Protein 3GPI (pdb70)

Foldseek 3Di:
DQFAEEEEEDDPLSVLLQVVCVVVPHNYEYEYDPVDDDDPPHHYDYADLLDLVRLLCVLVSLTQEYEYCVLVVVLCVADLNSVVSNVVSNVVRNHQEYEYEAAPLQQVDWDAAADWPVDDRNHDDPSSVSRVVNLVVCPPPRYAYEHEFAEDAVVRCVLLVVLQPVVPDDLAFEKGWYAYSNQSSVLVVVQSVCCVPPNDDRYFYHTADDIGTSVVSSPVSNVVVVHDDDDDDDPDYTTDYHYDRPVSVVVVDDGPQRDCCRRVVVRVVVVVD

Sequence (273 aa):
SLSKILIAGCGDLGLELARRLTAQGHEVTGLRRSAQPMPAGVQTLIADVTRPDTLASIVHLRPEILVYCVAASEYSLSYVEGLRRNTLSALEGAPLQHVFFVSSTGVYGQEVEEWLDEDTPPIAKDFSGKRMLEEAEALLAAYSSTILRFSGIYGPGRLRMMIRQAQTPEQWPARNAWTNRIHRDDGAAFIAYLIQQRSHAVPERLYIVTDNQPLPVHDLLRWLADRQGIAYPAGATPPVQGNKKLSNARLLASGYQLIYPDYVSSGYGALLAAMRE

B-factor: mean 21.21, std 7.39, range [10.63, 51.13]

Secondary structure (DSSP, 8-state):
-PPPEEEE--SHHHHHHHHHHHHTT--EEEEE-TTS---TT--EEE--TT-GGG-TTGGGG--SEEEE-HHHHHH---SHHHHHHHHHHTBTB---EEEEEEEGGG-----SSEE-TTSPP---SHHHHHHHHHHHHGGGSSEEEEEE-EEEBTTB-HHHHHTT-GGGS-SSB-EE-EEEHHHHHHHHHHHHHHHTTSPPPSEEEE--S--EEHHHHHHHHHHHTT-----SPPPPB-SS-EE--HHHHHTT---SS-SHHHHHHHHHHHHT-

CATH classification: 3.40.50.720

Organism: Methylobacillus flagellatus (strain ATCC 51484 / DSM 6875 / VKM B-1610 / KT) (NCBI:txid265072)

Solvent-accessible surface area: 12690 Å² total; per-residue (Å²): 168,100,22,79,5,0,2,0,9,6,26,40,10,3,41,14,0,9,138,55,0,82,87,78,52,16,98,16,12,4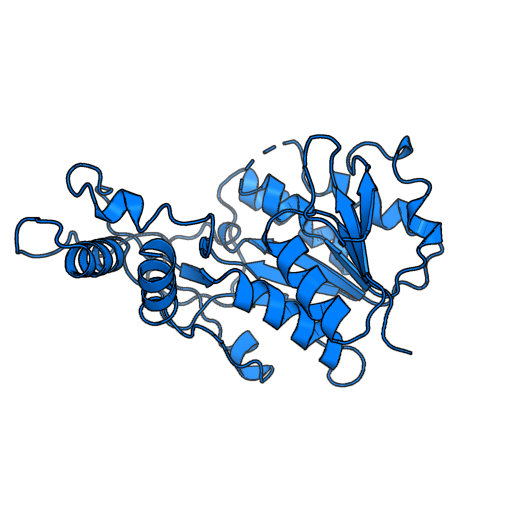,5,48,141,84,92,31,117,45,78,115,85,45,120,34,40,96,7,47,10,69,135,81,137,36,1,82,59,0,34,154,47,116,1,35,4,0,0,0,7,19,0,22,59,68,48,114,110,41,3,11,91,0,0,127,23,0,11,73,25,5,150,53,17,43,48,96,9,1,0,0,0,1,18,9,26,0,2,19,29,92,43,92,101,137,8,46,20,103,32,103,36,96,17,125,72,130,22,0,126,37,0,47,91,0,11,68,42,1,83,96,76,60,2,0,24,0,13,7,8,43,36,7,0,59,79,89,36,155,42,2,138,28,0,75,54,36,110,126,33,50,99,109,1,15,41,31,16,11,0,4,42,18,0,0,0,14,0,0,6,48,4,8,112,50,58,83,162,49,125,18,84,115,36,8,0,0,2,4,61,80,17,12,9,14,15,62,0,0,49,34,0,0,84,116,34,73,41,94,56,112,102,49,103,36,44,117,61,91,1,43,11,33,1,24,11,60,77,0,82,92,28,47,17,155,22,78,40,45,22,30,70,45,0,5,31,39,10,3,69,72,86,145,202

Structure (mmCIF, N/CA/C/O backbone):
data_3GPI
#
_entry.id   3GPI
#
_ce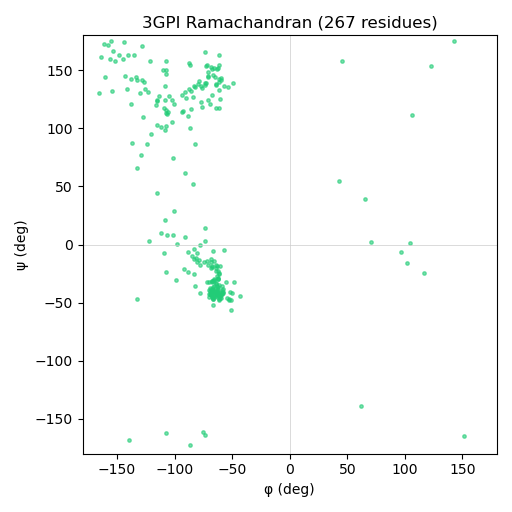ll.length_a   35.574
_cell.length_b   68.892
_cell.length_c   96.141
_cell.angle_alpha   90.000
_cell.angle_beta   90.000
_cell.angle_gamma   90.000
#
_symmetry.space_group_name_H-M   'P 21 21 21'
#
loop_
_entity.id
_entity.type
_entity.pdbx_description
1 polymer 'NAD-dependent epimerase/dehydratase'
2 non-polymer 1,2-ETHANEDIOL
3 water water
#
loop_
_atom_site.group_PDB
_atom_site.id
_atom_site.type_symbol
_atom_site.label_atom_id
_atom_site.label_alt_id
_atom_site.label_comp_id
_atom_site.label_asym_id
_atom_site.label_entity_id
_atom_site.label_seq_id
_atom_site.pdbx_PDB_ins_code
_atom_site.Cartn_x
_atom_site.Cartn_y
_atom_site.Cartn_z
_atom_site.occupancy
_atom_site.B_iso_or_equiv
_atom_site.auth_seq_id
_atom_site.auth_comp_id
_atom_site.auth_asym_id
_atom_site.auth_atom_id
_atom_site.pdbx_PDB_model_num
ATOM 1 N N . SER A 1 2 ? -1.606 83.717 5.284 1.00 30.61 0 SER A N 1
ATOM 2 C CA . SER A 1 2 ? -3.065 83.758 5.593 1.00 29.76 0 SER A CA 1
ATOM 3 C C . SER A 1 2 ? -3.398 82.745 6.663 1.00 28.47 0 SER A C 1
ATOM 4 O O . SER A 1 2 ? -2.697 81.711 6.787 1.00 29.46 0 SER A O 1
ATOM 7 N N . LEU A 1 3 ? -4.469 83.016 7.421 1.00 26.38 1 LEU A N 1
ATOM 8 C CA . LEU A 1 3 ? -4.978 82.034 8.379 1.00 23.94 1 LEU A CA 1
ATOM 9 C C . LEU A 1 3 ? -5.411 80.769 7.666 1.00 22.79 1 LEU A C 1
ATOM 10 O O . LEU A 1 3 ? -5.993 80.818 6.594 1.00 22.72 1 LEU A O 1
ATOM 15 N N . SER A 1 4 ? -5.107 79.634 8.275 1.00 21.03 2 SER A N 1
ATOM 16 C CA . SER A 1 4 ? -5.333 78.329 7.642 1.00 20.48 2 SER A CA 1
ATOM 17 C C . SER A 1 4 ? -6.829 78.101 7.339 1.00 19.21 2 SER A C 1
ATOM 18 O O . SER A 1 4 ? -7.706 78.479 8.126 1.00 19.58 2 SER A O 1
ATOM 21 N N . LYS A 1 5 ? -7.095 77.473 6.192 1.00 17.25 3 LYS A N 1
ATOM 22 C CA . LYS A 1 5 ? -8.443 76.996 5.835 1.00 16.61 3 LYS A CA 1
ATOM 23 C C . LYS A 1 5 ? -8.630 75.651 6.527 1.00 15.28 3 LYS A C 1
ATOM 24 O O . LYS A 1 5 ? -7.707 74.810 6.520 1.00 15.02 3 LYS A O 1
ATOM 30 N N . ILE A 1 6 ? -9.803 75.448 7.136 1.00 13.67 4 ILE A N 1
ATOM 31 C CA . ILE A 1 6 ? -10.042 74.307 8.015 1.00 14.24 4 ILE A CA 1
ATOM 32 C C . ILE A 1 6 ? -11.220 73.518 7.511 1.00 13.28 4 ILE A C 1
ATOM 33 O O . ILE A 1 6 ? -12.258 74.095 7.207 1.00 14.69 4 ILE A O 1
ATOM 38 N N . LEU A 1 7 ? -11.046 72.201 7.412 1.00 12.90 5 LEU A N 1
ATOM 39 C CA . LEU A 1 7 ? -12.175 71.283 7.194 1.00 13.32 5 LEU A CA 1
ATOM 40 C C . LEU A 1 7 ? -12.409 70.520 8.479 1.00 12.48 5 LEU A C 1
ATOM 41 O O . LEU A 1 7 ? -11.473 69.933 9.013 1.00 13.26 5 LEU A O 1
ATOM 46 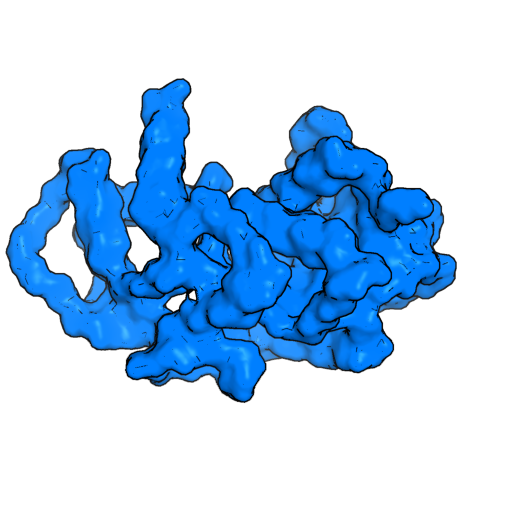N N . ILE A 1 8 ? -13.641 70.594 8.991 1.00 13.42 6 ILE A N 1
ATOM 47 C CA . ILE A 1 8 ? -14.018 69.828 10.188 1.00 13.84 6 ILE A CA 1
ATOM 48 C C . ILE A 1 8 ? -14.925 68.684 9.731 1.00 14.48 6 ILE A C 1
ATOM 49 O O . ILE A 1 8 ? -16.034 68.949 9.238 1.00 15.59 6 ILE A O 1
ATOM 54 N N . ALA A 1 9 ? -14.455 67.452 9.841 1.00 15.70 7 ALA A N 1
ATOM 55 C CA . ALA A 1 9 ? -15.274 66.304 9.472 1.00 17.12 7 ALA A CA 1
ATOM 56 C C . ALA A 1 9 ? -15.984 65.832 10.716 1.00 18.46 7 ALA A C 1
ATOM 57 O O . ALA A 1 9 ? -15.348 65.368 11.656 1.00 19.11 7 ALA A O 1
ATOM 59 N N . GLY A 1 10 ? -17.309 65.954 10.702 1.00 19.89 8 GLY A N 1
ATOM 60 C CA . GLY A 1 10 ? -18.133 65.628 11.845 1.00 21.60 8 GLY A CA 1
ATOM 61 C C . GLY A 1 10 ? -18.631 66.905 12.473 1.00 22.21 8 GLY A C 1
ATOM 62 O O . GLY A 1 10 ? -17.848 67.668 13.062 1.00 24.13 8 GLY A O 1
ATOM 63 N N . CYS A 1 11 ? -19.935 67.142 12.371 1.00 22.10 9 CYS A N 1
ATOM 64 C CA . CYS A 1 11 ? -20.539 68.378 12.853 1.00 21.80 9 CYS A CA 1
ATOM 65 C C . CYS A 1 11 ? -21.504 68.158 14.006 1.00 21.33 9 CYS A C 1
ATOM 66 O O . CYS A 1 11 ? -22.610 68.717 14.055 1.00 21.64 9 CYS A O 1
ATOM 69 N N . GLY A 1 12 ? -21.080 67.327 14.945 1.00 21.90 10 GLY A N 1
ATOM 70 C CA . GLY A 1 12 ? -21.756 67.294 16.228 1.00 20.72 10 GLY A CA 1
ATOM 71 C C . GLY A 1 12 ? -21.417 68.524 17.053 1.00 20.07 10 GLY A C 1
ATOM 72 O O . GLY A 1 12 ? -20.885 69.546 16.557 1.00 19.93 10 GLY A O 1
ATOM 73 N N . ASP A 1 13 ? -21.700 68.457 18.338 1.00 18.92 11 ASP A N 1
ATOM 74 C CA . ASP A 1 13 ? -21.625 69.681 19.130 1.00 19.03 11 ASP A CA 1
ATOM 75 C C . ASP A 1 13 ? -20.191 70.215 19.249 1.00 18.73 11 ASP A C 1
ATOM 76 O O . ASP A 1 13 ? -19.957 71.426 19.250 1.00 18.66 11 ASP A O 1
ATOM 81 N N . LEU A 1 14 ? -19.227 69.313 19.358 1.00 17.58 12 LEU A N 1
ATOM 82 C CA . LEU A 1 14 ? -17.845 69.738 19.484 1.00 16.23 12 LEU A CA 1
ATOM 83 C C . LEU A 1 14 ? -17.398 70.415 18.195 1.00 16.00 12 LEU A C 1
ATOM 84 O O . LEU A 1 14 ? -16.823 71.511 18.238 1.00 14.75 12 LEU A O 1
ATOM 89 N N . GLY A 1 15 ? -17.698 69.791 17.056 1.00 15.90 13 GLY A N 1
ATOM 90 C CA . GLY A 1 15 ? -17.295 70.375 15.761 1.00 16.22 13 GLY A CA 1
ATOM 91 C C . GLY A 1 15 ? -17.958 71.715 15.515 1.00 16.53 13 GLY A C 1
ATOM 92 O O . GLY A 1 15 ? -17.339 72.611 14.950 1.00 17.30 13 GLY A O 1
ATOM 93 N N . LEU A 1 16 ? -19.207 71.870 15.946 1.00 15.82 14 LEU A N 1
ATOM 94 C CA . LEU A 1 16 ? -19.901 73.134 15.769 1.00 16.40 14 LEU A CA 1
ATOM 95 C C . LEU A 1 16 ? -19.336 74.236 16.625 1.00 16.53 14 LEU A C 1
ATOM 96 O O . LEU A 1 16 ? -19.170 75.368 16.165 1.00 16.62 14 LEU A O 1
ATOM 101 N N . GLU A 1 17 ? -18.980 73.911 17.862 1.00 16.05 15 GLU A N 1
ATOM 102 C CA . GLU A 1 17 ? -18.395 74.903 18.724 1.00 14.84 15 GLU A CA 1
ATOM 103 C C . GLU A 1 17 ? -17.004 75.295 18.251 1.00 14.55 15 GLU A C 1
ATOM 104 O O . GLU A 1 17 ? -16.646 76.469 18.292 1.00 15.64 15 GLU A O 1
ATOM 110 N N . LEU A 1 18 ? -16.255 74.313 17.753 1.00 14.66 16 LEU A N 1
ATOM 111 C CA . LEU A 1 18 ? -14.947 74.587 17.172 1.00 14.86 16 LEU A CA 1
ATOM 112 C C . LEU A 1 18 ? -15.104 75.504 15.970 1.00 14.34 16 LEU A C 1
ATOM 113 O O . LEU A 1 18 ? -14.368 76.478 15.810 1.00 14.45 16 LEU A O 1
ATOM 118 N N . ALA A 1 19 ? -16.062 75.180 15.101 1.00 15.06 17 ALA A N 1
ATOM 119 C CA . ALA A 1 19 ? -16.257 76.020 13.914 1.00 14.93 17 ALA A CA 1
ATOM 120 C C . ALA A 1 19 ? -16.557 77.454 14.313 1.00 15.42 17 ALA A C 1
ATOM 121 O O . ALA A 1 19 ? -16.037 78.392 13.701 1.00 15.46 17 ALA A O 1
ATOM 123 N N . ARG A 1 20 ? -17.390 77.629 15.327 1.00 15.95 18 ARG A N 1
ATOM 124 C CA . ARG A 1 20 ? -17.777 78.971 15.751 1.00 17.67 18 ARG A CA 1
ATOM 125 C C . ARG A 1 20 ? -16.565 79.773 16.183 1.00 17.41 18 ARG A C 1
ATOM 126 O O . ARG A 1 20 ? -16.377 80.930 15.796 1.00 18.06 18 ARG A O 1
ATOM 134 N N . ARG A 1 21 ? -15.690 79.137 16.966 1.00 16.24 19 ARG A N 1
ATOM 135 C CA . ARG A 1 21 ? -14.490 79.802 17.465 1.00 16.43 19 ARG A CA 1
ATOM 136 C C . ARG A 1 21 ? -13.517 80.127 16.340 1.00 16.51 19 ARG A C 1
ATOM 137 O O . ARG A 1 21 ? -13.015 81.260 16.259 1.00 17.55 19 ARG A O 1
ATOM 145 N N . LEU A 1 22 ? -13.280 79.176 15.441 1.00 15.20 20 LEU A N 1
ATOM 146 C CA . LEU A 1 22 ? -12.324 79.376 14.359 1.00 14.50 20 LEU A CA 1
ATOM 147 C C . LEU A 1 22 ? -12.826 80.437 13.396 1.00 15.15 20 LEU A C 1
ATOM 148 O O . LEU A 1 22 ? -12.020 81.217 12.895 1.00 15.68 20 LEU A O 1
ATOM 153 N N . THR A 1 23 ? -14.127 80.458 13.117 1.00 14.93 21 THR A N 1
ATOM 154 C CA . THR A 1 23 ? -14.675 81.499 12.238 1.00 16.40 21 THR A CA 1
ATOM 155 C C . THR A 1 23 ? -14.524 82.868 12.878 1.00 17.43 21 THR A C 1
ATOM 156 O O . THR A 1 23 ? -14.142 83.834 12.175 1.00 17.53 21 THR A O 1
ATOM 160 N N . ALA A 1 24 ? -14.766 82.955 14.195 1.00 18.47 22 ALA A N 1
ATOM 161 C CA . ALA A 1 24 ? -14.588 84.234 14.888 1.00 19.40 22 ALA A CA 1
ATOM 162 C C . ALA A 1 24 ? -13.156 84.734 14.834 1.00 20.29 22 ALA A C 1
ATOM 163 O O . ALA A 1 24 ? -12.916 85.956 14.848 1.00 22.13 22 ALA A O 1
ATOM 165 N N . GLN A 1 25 ? -12.201 83.819 14.775 1.00 19.78 23 GLN A N 1
ATOM 166 C CA . GLN A 1 25 ? -10.797 84.180 14.691 1.00 20.55 23 GLN A CA 1
ATOM 167 C C . GLN A 1 25 ? -10.342 84.486 13.260 1.00 20.13 23 GLN A C 1
ATOM 168 O O . GLN A 1 25 ? -9.194 84.905 13.053 1.00 21.53 23 GLN A O 1
ATOM 174 N N . GLY A 1 26 ? -11.251 84.314 12.296 1.00 18.23 24 GLY A N 1
ATOM 175 C CA . GLY A 1 26 ? -10.972 84.743 10.926 1.00 17.31 24 GLY A CA 1
ATOM 176 C C . GLY A 1 26 ? -10.654 83.658 9.938 1.00 17.22 24 GLY A C 1
ATOM 177 O O . GLY A 1 26 ? -10.359 83.934 8.781 1.00 17.06 24 GLY A O 1
ATOM 178 N N . HIS A 1 27 ? -10.673 82.411 10.392 1.00 15.47 25 HIS A N 1
ATOM 179 C CA . HIS A 1 27 ? -10.450 81.291 9.477 1.00 15.18 25 HIS A CA 1
ATOM 180 C C . HIS A 1 27 ? -11.629 81.019 8.542 1.00 14.98 25 HIS A C 1
ATOM 181 O O . HIS A 1 27 ? -12.781 81.298 8.872 1.00 16.07 25 HIS A O 1
ATOM 188 N N . GLU A 1 28 ? -11.316 80.433 7.393 1.00 15.93 26 GLU A N 1
ATOM 189 C CA . GLU A 1 28 ? -12.306 79.853 6.489 1.00 15.84 26 GLU A CA 1
ATOM 190 C C . GLU A 1 28 ? -12.542 78.442 6.976 1.00 15.47 26 GLU A C 1
ATOM 191 O O . GLU A 1 28 ? -11.631 77.639 6.990 1.00 17.73 26 GLU A O 1
ATOM 197 N N . VAL A 1 29 ? -13.757 78.152 7.401 1.00 15.09 27 VAL A N 1
ATOM 198 C CA . VAL A 1 29 ? -14.088 76.867 8.005 1.00 15.00 27 VAL A CA 1
ATOM 199 C C . VAL A 1 29 ? -15.273 76.246 7.269 1.00 14.38 27 VAL A C 1
ATOM 200 O O . VAL A 1 29 ? -16.286 76.921 7.003 1.00 15.50 27 VAL A O 1
ATOM 204 N N . THR A 1 30 ? -15.156 74.963 6.957 1.00 14.32 28 THR A N 1
ATOM 205 C CA . THR A 1 30 ? -16.260 74.185 6.354 1.00 13.87 28 THR A CA 1
ATOM 206 C C . THR A 1 30 ? -16.390 72.881 7.106 1.00 14.95 28 THR A C 1
ATOM 207 O O . THR A 1 30 ? -15.396 72.242 7.460 1.00 14.94 28 THR A O 1
ATOM 211 N N . GLY A 1 31 ? -17.638 72.439 7.318 1.00 14.56 29 GLY A N 1
ATOM 212 C CA . GLY A 1 31 ? -17.880 71.146 7.958 1.00 14.61 29 GLY A CA 1
ATOM 213 C C . GLY A 1 31 ? -18.393 70.094 6.994 1.00 15.61 29 GLY A C 1
A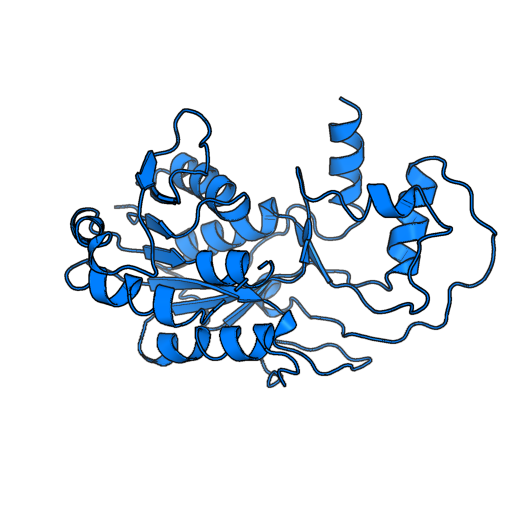TOM 214 O O . GLY A 1 31 ? -18.949 70.425 5.937 1.00 16.48 29 GLY A O 1
ATOM 215 N N . LEU A 1 32 ? -18.200 68.855 7.364 1.00 17.17 30 LEU A N 1
ATOM 216 C CA . LEU A 1 32 ? -18.754 67.743 6.630 1.00 18.57 30 LEU A CA 1
ATOM 217 C C . LEU A 1 32 ? -19.733 67.086 7.595 1.00 18.39 30 LEU A C 1
ATOM 218 O O . LEU A 1 32 ? -19.328 66.617 8.679 1.00 18.79 30 LEU A O 1
ATOM 223 N N . ARG A 1 33 ? -21.017 67.030 7.205 1.00 18.22 31 ARG A N 1
ATOM 224 C CA . ARG A 1 33 ? -22.080 66.475 8.052 1.00 20.12 31 ARG A CA 1
ATOM 225 C C . ARG A 1 33 ? -22.908 65.428 7.317 1.00 21.19 31 ARG A C 1
ATOM 226 O O . ARG A 1 33 ? -22.759 65.255 6.115 1.00 22.64 31 ARG A O 1
ATOM 234 N N . ARG A 1 34 ? -23.777 64.733 8.049 1.00 22.43 32 ARG A N 1
ATOM 235 C CA . ARG A 1 34 ? -24.836 63.902 7.446 1.00 24.43 32 ARG A CA 1
ATOM 236 C C . ARG A 1 34 ? -26.133 64.699 7.166 1.00 24.35 32 ARG A C 1
ATOM 237 O O . ARG A 1 34 ? -26.430 65.690 7.870 1.00 25.45 32 ARG A O 1
ATOM 245 N N . SER A 1 35 ? -26.958 64.229 6.209 1.00 27.26 33 SER A N 1
ATOM 246 C CA . SER A 1 35 ? -28.223 64.917 5.856 1.00 28.33 33 SER A CA 1
ATOM 247 C C . SER A 1 35 ? -29.226 64.979 7.006 1.00 28.02 33 SER A C 1
ATOM 248 O O . SER A 1 35 ? -29.969 65.936 7.126 1.00 28.62 33 SER A O 1
ATOM 251 N N . ALA A 1 36 ? -29.197 63.988 7.891 1.00 27.10 34 ALA A N 1
ATOM 252 C CA . ALA A 1 36 ? -30.117 63.975 9.035 1.00 26.72 34 ALA A CA 1
ATOM 253 C C . ALA A 1 36 ? -29.700 64.910 10.172 1.00 26.30 34 ALA A C 1
ATOM 254 O O . ALA A 1 36 ? -30.367 64.964 11.213 1.00 27.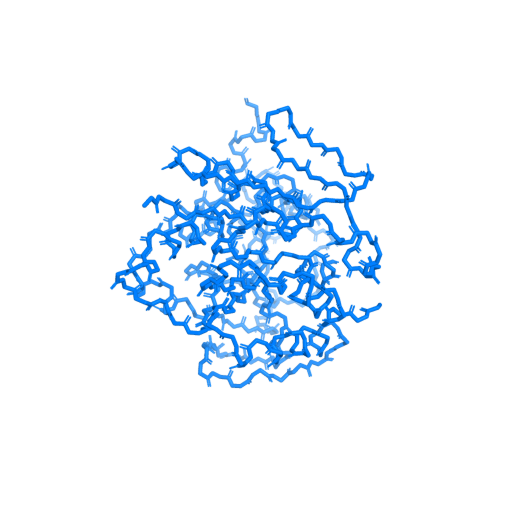02 34 ALA A O 1
ATOM 256 N N . GLN A 1 37 ? -28.570 65.606 9.988 1.00 25.36 35 GLN A N 1
ATOM 257 C CA . GLN A 1 37 ? -28.059 66.517 10.988 1.00 25.40 35 GLN A CA 1
ATOM 258 C C . GLN A 1 37 ? -28.389 67.939 10.582 1.00 24.26 35 GLN A C 1
ATOM 259 O O . GLN A 1 37 ? -27.765 68.503 9.672 1.00 24.35 35 GLN A O 1
ATOM 265 N N . PRO A 1 38 ? -29.372 68.520 11.261 1.00 24.55 36 PRO A N 1
ATOM 266 C CA . PRO A 1 38 ? -29.672 69.897 11.018 1.00 23.53 36 PRO A CA 1
ATOM 267 C C . PRO A 1 38 ? -28.575 70.787 11.575 1.00 22.36 36 PRO A C 1
ATOM 268 O O . PRO A 1 38 ? -27.993 70.504 12.627 1.00 22.24 36 PRO A O 1
ATOM 272 N N . MET A 1 39 ? -28.313 71.859 10.861 1.00 21.52 37 MET A N 1
ATOM 273 C CA . MET A 1 39 ? -27.296 72.829 11.265 1.00 20.61 37 MET A CA 1
ATOM 274 C C . MET A 1 39 ? -27.912 74.131 11.711 1.00 20.07 37 MET A C 1
ATOM 275 O O . MET A 1 39 ? -28.934 74.555 11.175 1.00 22.37 37 MET A O 1
ATOM 280 N N . PRO A 1 40 ? -27.241 74.843 12.633 1.00 20.26 38 PRO A N 1
ATOM 281 C CA . PRO A 1 40 ? -27.660 76.203 12.961 1.00 19.85 38 PRO A CA 1
ATOM 282 C C . PRO A 1 40 ? -27.349 77.148 11.807 1.00 18.82 38 PRO A C 1
ATOM 283 O O . PRO A 1 40 ? -26.365 76.954 11.088 1.00 19.37 38 PRO A O 1
ATOM 287 N N . ALA A 1 41 ? -28.209 78.122 11.610 1.00 18.57 39 ALA A N 1
ATOM 288 C CA . ALA A 1 41 ? -28.027 79.098 10.541 1.00 18.53 39 ALA A CA 1
ATOM 289 C C . ALA A 1 41 ? -26.668 79.740 10.635 1.00 18.73 39 ALA A C 1
ATOM 290 O O . ALA A 1 41 ? -26.177 80.116 11.727 1.00 18.18 39 ALA A O 1
ATOM 292 N N . GLY A 1 42 ? -26.046 79.838 9.468 1.00 18.37 40 GLY A N 1
ATOM 293 C CA . GLY A 1 42 ? -24.758 80.528 9.338 1.00 19.31 40 GLY A CA 1
ATOM 294 C C . GLY A 1 42 ? -23.559 79.613 9.258 1.00 19.88 40 GLY A C 1
ATOM 295 O O . GLY A 1 42 ? -22.476 80.092 8.861 1.00 22.15 40 GLY A O 1
ATOM 296 N N . VAL A 1 43 ? -23.682 78.329 9.628 1.00 18.69 41 VAL A N 1
ATOM 297 C CA . VAL A 1 43 ? -22.558 77.430 9.532 1.00 19.05 41 VAL A CA 1
ATOM 298 C C . VAL A 1 43 ? -22.427 76.872 8.106 1.00 18.30 41 VAL A C 1
ATOM 299 O O . VAL A 1 43 ? -23.427 76.479 7.470 1.00 18.09 41 VAL A O 1
ATOM 303 N N . GLN A 1 44 ? -21.199 76.825 7.601 1.00 18.49 42 GLN A N 1
ATOM 304 C CA . GLN A 1 44 ? -20.944 76.383 6.247 1.00 18.47 42 GLN A CA 1
ATOM 305 C C . GLN A 1 44 ? -20.625 74.907 6.259 1.00 18.13 42 GLN A C 1
ATOM 306 O O . GLN A 1 44 ? -19.626 74.519 6.861 1.00 18.29 42 GLN A O 1
ATOM 312 N N . THR A 1 45 ? -21.473 74.066 5.671 1.00 17.61 43 THR A N 1
ATOM 313 C CA . THR A 1 45 ? -21.195 72.641 5.601 1.00 17.17 43 THR A CA 1
ATOM 314 C C . THR A 1 45 ? -21.615 72.069 4.253 1.00 17.54 43 THR A C 1
ATOM 315 O O . THR A 1 45 ? -22.402 72.699 3.553 1.00 17.92 43 THR A O 1
ATOM 319 N N . LEU A 1 46 ? -21.096 70.880 3.956 1.00 17.72 44 LEU A N 1
ATOM 320 C CA . LEU A 1 46 ? -21.602 70.003 2.897 1.00 19.02 44 LEU A CA 1
ATOM 321 C C . LEU A 1 46 ? -22.010 68.674 3.505 1.00 21.04 44 LEU A C 1
ATOM 322 O O . LEU A 1 46 ? -21.577 68.301 4.597 1.00 19.87 44 LEU A O 1
ATOM 327 N N . ILE A 1 47 ? -22.878 67.961 2.795 1.00 21.77 45 ILE A N 1
ATOM 328 C CA . ILE A 1 47 ? -23.307 66.643 3.171 1.00 23.37 45 ILE A CA 1
ATOM 329 C C . ILE A 1 47 ? -22.436 65.610 2.487 1.00 24.20 45 ILE A C 1
ATOM 330 O O . ILE A 1 47 ? -22.240 65.648 1.259 1.00 25.32 45 ILE A O 1
ATOM 335 N N . ALA A 1 48 ? -21.902 64.690 3.265 1.00 24.41 46 ALA A N 1
ATOM 336 C CA . ALA A 1 48 ? -21.202 63.553 2.723 1.00 26.14 46 ALA A CA 1
ATOM 337 C C . ALA A 1 48 ? -21.177 62.414 3.722 1.00 27.03 46 ALA A C 1
ATOM 338 O O . ALA A 1 48 ? -21.582 62.583 4.879 1.00 28.01 46 ALA A O 1
ATOM 340 N N . ASP A 1 49 ? -20.706 61.254 3.276 1.00 27.67 47 ASP A N 1
ATOM 341 C CA . ASP A 1 49 ? -20.655 60.057 4.100 1.00 28.66 47 ASP A CA 1
ATOM 342 C C . ASP A 1 49 ? -19.253 59.557 4.033 1.00 28.07 47 ASP A C 1
ATOM 343 O O . ASP A 1 49 ? -18.816 59.056 2.990 1.00 28.17 47 ASP A O 1
ATOM 348 N N . VAL A 1 50 ? -18.524 59.686 5.143 1.00 27.77 48 VAL A N 1
ATOM 349 C CA . VAL A 1 50 ? -17.122 59.300 5.180 1.00 27.62 48 VAL A CA 1
ATOM 350 C C . VAL A 1 50 ? -16.870 57.819 4.868 1.00 27.76 48 VAL A C 1
ATOM 351 O O . VAL A 1 50 ? -15.769 57.447 4.511 1.00 26.62 48 VAL A O 1
ATOM 355 N N . THR A 1 51 ? -17.919 56.993 4.983 1.00 29.46 49 THR A N 1
ATOM 356 C CA . THR A 1 51 ? -17.806 55.558 4.670 1.00 30.23 49 THR A CA 1
ATOM 357 C C . THR A 1 51 ? -17.984 55.261 3.178 1.00 30.20 49 THR A C 1
ATOM 358 O O . THR A 1 51 ? -17.750 54.135 2.734 1.00 30.70 49 THR A O 1
ATOM 362 N N . ARG A 1 52 ? -18.403 56.278 2.423 1.00 28.89 50 ARG A N 1
ATOM 363 C CA . ARG A 1 52 ? -18.664 56.133 0.998 1.00 28.89 50 ARG A CA 1
ATOM 364 C C . ARG A 1 52 ? -17.786 57.072 0.175 1.00 27.59 50 ARG A C 1
ATOM 365 O O . ARG A 1 52 ? -18.150 58.230 -0.040 1.00 27.61 50 ARG A O 1
ATOM 373 N N . PRO A 1 53 ? -16.642 56.571 -0.309 1.00 27.42 51 PRO A N 1
ATOM 374 C CA . PRO A 1 53 ? -15.719 57.393 -1.093 1.00 26.84 51 PRO A CA 1
ATOM 375 C C . PRO A 1 53 ? -16.372 58.195 -2.221 1.00 27.29 51 PRO A C 1
ATOM 376 O O . PRO A 1 53 ? -15.907 59.291 -2.518 1.00 25.54 51 PRO A O 1
ATOM 380 N N . ASP A 1 54 ? -17.439 57.668 -2.827 1.00 27.06 52 ASP A N 1
ATOM 381 C CA . ASP A 1 54 ? -18.091 58.371 -3.942 1.00 27.89 52 ASP A CA 1
ATOM 382 C C . ASP A 1 54 ? -18.804 59.669 -3.537 1.00 27.25 52 ASP A C 1
ATOM 383 O O . ASP A 1 54 ? -19.158 60.473 -4.398 1.00 28.90 52 ASP A O 1
ATOM 388 N N . THR A 1 55 ? -18.988 59.888 -2.235 1.00 25.64 53 THR A N 1
ATOM 389 C CA . THR A 1 55 ? -19.612 61.129 -1.758 1.00 24.71 53 THR A CA 1
ATOM 390 C C . THR A 1 55 ? -18.546 62.130 -1.321 1.00 23.58 53 THR A C 1
ATOM 391 O O . THR A 1 55 ? -18.884 63.217 -0.844 1.00 23.11 53 THR A O 1
ATOM 395 N N . LEU A 1 56 ? -17.279 61.750 -1.433 1.00 23.18 54 LEU A N 1
ATOM 396 C CA . LEU A 1 56 ? -16.160 62.601 -0.933 1.00 22.68 54 LEU A CA 1
ATOM 397 C C . LEU A 1 56 ? -15.359 63.285 -2.037 1.00 22.65 54 LEU A C 1
ATOM 398 O O . LEU A 1 56 ? -14.314 63.901 -1.783 1.00 22.01 54 LEU A O 1
ATOM 403 N N . ALA A 1 57 ? -15.829 63.185 -3.266 1.00 21.95 55 ALA A N 1
ATOM 404 C CA . ALA A 1 57 ? -15.039 63.669 -4.386 1.00 21.77 55 ALA A CA 1
ATOM 405 C C . ALA A 1 57 ? -14.960 65.184 -4.452 1.00 21.32 55 ALA A C 1
ATOM 406 O O . ALA A 1 57 ? -14.144 65.688 -5.193 1.00 22.24 55 ALA A O 1
ATOM 408 N N . SER A 1 58 ? -15.800 65.906 -3.711 1.00 19.65 56 SER A N 1
ATOM 409 C CA . SER A 1 58 ? -15.821 67.379 -3.783 1.00 18.30 56 SER A CA 1
ATOM 410 C C . SER A 1 58 ? -14.898 68.014 -2.743 1.00 17.06 56 SER A C 1
ATOM 411 O O . SER A 1 58 ? -14.524 69.189 -2.863 1.00 17.40 56 SER A O 1
ATOM 414 N N . ILE A 1 59 ? -14.564 67.283 -1.694 1.00 16.75 57 ILE A N 1
ATOM 415 C CA . ILE A 1 59 ? -13.910 67.947 -0.549 1.00 16.58 57 ILE A CA 1
ATOM 416 C C . ILE A 1 59 ? -12.516 68.498 -0.866 1.00 15.61 57 ILE A C 1
ATOM 417 O O . ILE A 1 59 ? -12.095 69.489 -0.255 1.00 15.26 57 ILE A O 1
ATOM 422 N N . VAL A 1 60 ? -11.781 67.891 -1.793 1.00 15.68 58 VAL A N 1
ATOM 423 C CA . VAL A 1 60 ? -10.461 68.414 -2.128 1.00 15.54 58 VAL A CA 1
ATOM 424 C C . VAL A 1 60 ? -10.547 69.816 -2.703 1.00 14.92 58 VAL A C 1
ATOM 425 O O . VAL A 1 60 ? -9.565 70.583 -2.609 1.00 13.94 58 VAL A O 1
ATOM 429 N N . HIS A 1 61 ? -11.702 70.184 -3.259 1.00 14.30 59 HIS A N 1
ATOM 430 C CA . HIS A 1 61 ? -11.833 71.564 -3.763 1.00 13.65 59 HIS A CA 1
ATOM 431 C C . HIS A 1 61 ? -11.824 72.607 -2.656 1.00 14.60 59 HIS A C 1
ATOM 432 O O . HIS A 1 61 ? -11.581 73.802 -2.910 1.00 17.05 59 HIS A O 1
ATOM 439 N N . LEU A 1 62 ? -12.086 72.187 -1.429 1.00 14.45 60 LEU A N 1
ATOM 440 C CA . LEU A 1 62 ? -11.981 73.101 -0.298 1.00 13.84 60 LEU A CA 1
ATOM 441 C C . LEU A 1 62 ? -10.541 73.472 0.025 1.00 14.32 60 LEU A C 1
ATOM 442 O O . LEU A 1 62 ? -10.277 74.450 0.724 1.00 15.87 60 LEU A O 1
ATOM 447 N N . ARG A 1 63 ? -9.610 72.685 -0.471 1.00 13.09 61 ARG A N 1
ATOM 448 C CA . ARG A 1 63 ? -8.185 72.898 -0.236 1.00 14.20 61 ARG A CA 1
ATOM 449 C C . ARG A 1 63 ? -7.839 73.273 1.217 1.00 14.05 61 ARG A C 1
ATOM 450 O O . ARG A 1 63 ? -7.183 74.274 1.467 1.00 14.63 61 ARG A O 1
ATOM 458 N N . PRO A 1 64 ? -8.262 72.440 2.175 1.00 13.45 62 PRO A N 1
ATOM 459 C CA . PRO A 1 64 ? -7.935 72.822 3.553 1.00 13.68 62 PRO A CA 1
ATOM 460 C C . PRO A 1 64 ? -6.431 72.661 3.835 1.00 13.68 62 PRO A C 1
ATOM 461 O O . PRO A 1 64 ? -5.787 71.756 3.291 1.00 14.22 62 PRO A O 1
ATOM 465 N N . GLU A 1 65 ? -5.890 73.513 4.705 1.00 14.15 63 GLU A N 1
ATOM 466 C CA . GLU A 1 65 ? -4.567 73.281 5.266 1.00 15.16 63 GLU A CA 1
ATOM 467 C C . GLU A 1 65 ? -4.663 72.426 6.521 1.00 13.58 63 GLU A C 1
ATOM 468 O O . GLU A 1 65 ? -3.681 71.791 6.895 1.00 14.47 63 GLU A O 1
ATOM 474 N N . ILE A 1 66 ? -5.828 72.431 7.183 1.00 13.71 64 ILE A N 1
ATOM 475 C CA . ILE A 1 66 ? -5.994 71.691 8.420 1.00 12.82 64 ILE A CA 1
ATOM 476 C C . ILE A 1 66 ? -7.255 70.836 8.338 1.00 12.30 64 ILE A C 1
ATOM 477 O O . ILE A 1 66 ? -8.320 71.324 7.919 1.00 13.09 64 ILE A O 1
ATOM 482 N N . LEU A 1 67 ? -7.126 69.544 8.685 1.00 12.67 65 LEU A N 1
ATOM 483 C CA . LEU A 1 67 ? -8.289 68.688 8.897 1.00 12.98 65 LEU A CA 1
ATOM 484 C C . LEU A 1 67 ? -8.492 68.457 10.377 1.00 13.07 65 LEU A C 1
ATOM 485 O O . LEU A 1 67 ? -7.538 68.069 11.045 1.00 13.05 65 LEU A O 1
ATOM 490 N N . VAL A 1 68 ? -9.707 68.711 10.885 1.00 12.94 66 VAL A N 1
ATOM 491 C CA . VAL A 1 68 ? -10.061 68.262 12.231 1.00 12.45 66 VAL A CA 1
ATOM 492 C C . VAL A 1 68 ? -11.071 67.140 12.046 1.00 12.16 66 VAL A C 1
ATOM 493 O O . VAL A 1 68 ? -12.143 67.376 11.486 1.00 14.04 66 VAL A O 1
ATOM 497 N N . TYR A 1 69 ? -10.717 65.937 12.480 1.00 14.22 67 TYR A N 1
ATOM 498 C CA . TYR A 1 69 ? -11.569 64.794 12.248 1.00 16.06 67 TYR A CA 1
ATOM 499 C C . TYR A 1 69 ? -12.216 64.390 13.562 1.00 16.78 67 TYR A C 1
ATOM 500 O O . TYR A 1 69 ? -11.524 63.949 14.471 1.00 16.27 67 TYR A O 1
ATOM 509 N N . CYS A 1 70 ? -13.531 64.559 13.608 1.00 18.39 68 CYS A N 1
ATOM 510 C CA . CYS A 1 70 ? -14.339 64.303 14.805 1.00 21.81 68 CYS A CA 1
ATOM 511 C C . CYS A 1 70 ? -15.230 63.063 14.654 1.00 23.59 68 CYS A C 1
ATOM 512 O O . CYS A 1 70 ? -15.816 62.633 15.652 1.00 24.62 68 CYS A O 1
ATOM 515 N N . VAL A 1 71 ? -15.295 62.471 13.455 1.00 24.20 69 VAL A N 1
ATOM 516 C CA . VAL A 1 71 ? -16.294 61.412 13.177 1.00 24.85 69 VAL A CA 1
ATOM 517 C C . VAL A 1 71 ? -16.089 60.154 14.049 1.00 24.81 69 VAL A C 1
ATOM 518 O O . VAL A 1 71 ? -17.060 59.626 14.589 1.00 25.47 69 VAL A O 1
ATOM 522 N N . ALA A 1 72 ? -14.844 59.717 14.223 1.00 24.11 70 ALA A N 1
ATOM 523 C CA . ALA A 1 72 ? -14.561 58.489 14.988 1.00 23.99 70 ALA A CA 1
ATOM 524 C C . ALA A 1 72 ? -15.002 58.699 16.430 1.00 25.07 70 ALA A C 1
ATOM 525 O O . ALA A 1 72 ? -15.618 57.808 17.042 1.00 25.20 70 ALA A O 1
ATOM 527 N N . ALA A 1 73 ? -14.750 59.891 16.972 1.00 25.08 71 ALA A N 1
ATOM 528 C CA . ALA A 1 73 ? -15.225 60.200 18.330 1.00 25.94 71 ALA A CA 1
ATOM 529 C C . ALA A 1 73 ? -16.757 60.124 18.482 1.00 27.06 71 ALA A C 1
ATOM 530 O O . ALA A 1 73 ? -17.252 59.560 19.473 1.00 26.77 71 ALA A O 1
ATOM 532 N N . SER A 1 74 ? -17.496 60.666 17.513 1.00 28.21 72 SER A N 1
ATOM 533 C CA . SER A 1 74 ? -18.966 60.543 17.488 1.00 30.09 72 SER A CA 1
ATOM 534 C C . SER A 1 74 ? -19.412 59.097 17.339 1.00 30.42 72 SER A C 1
ATOM 535 O O . SER A 1 74 ? -20.403 58.698 17.956 1.00 31.48 72 SER A O 1
ATOM 538 N N . GLU A 1 75 ? -18.680 58.337 16.522 1.00 30.51 73 GLU A N 1
ATOM 539 C CA . GLU A 1 75 ? -18.905 56.897 16.323 1.00 31.95 73 GLU A CA 1
ATOM 540 C C . GLU A 1 75 ? -18.649 56.118 17.625 1.00 32.25 73 GLU A C 1
ATOM 541 O O . GLU A 1 75 ? -19.426 55.237 17.988 1.00 32.92 73 GLU A O 1
ATOM 547 N N . TYR A 1 76 ? -17.552 56.443 18.314 1.00 32.64 74 TYR A N 1
ATOM 548 C CA . TYR A 1 76 ? -17.200 55.821 19.597 1.00 32.98 74 TYR A CA 1
ATOM 549 C C . TYR A 1 76 ? -18.359 55.913 20.582 1.00 34.01 74 TYR A C 1
ATOM 550 O O . TYR A 1 76 ? -18.699 54.931 21.242 1.00 33.26 74 TYR A O 1
ATOM 559 N N . SER A 1 77 ? -18.928 57.119 20.664 1.00 35.25 75 SER A N 1
ATOM 560 C CA . SER A 1 77 ? -20.032 57.458 21.559 1.00 36.32 75 SER A CA 1
ATOM 561 C C . SER A 1 77 ? -21.321 56.841 21.037 1.00 36.64 75 SER A C 1
ATOM 562 O O . SER A 1 77 ? -21.967 56.070 21.745 1.00 37.89 75 SER A O 1
ATOM 565 N N . LEU A 1 83 ? -19.482 49.117 13.245 1.00 37.97 81 LEU A N 1
ATOM 566 C CA . LEU A 1 83 ? -18.571 49.361 12.115 1.00 37.93 81 LEU A CA 1
ATOM 567 C C . LEU A 1 83 ? -17.210 50.004 12.463 1.00 37.80 81 LEU A C 1
ATOM 568 O O . LEU A 1 83 ? -17.048 50.670 13.499 1.00 36.99 81 LEU A O 1
ATOM 570 N N . SER A 1 84 ? -16.240 49.813 11.568 1.00 37.16 82 SER A N 1
ATOM 571 C CA . SER A 1 84 ? -14.864 50.301 11.746 1.00 37.11 82 SER A CA 1
ATOM 572 C C . SER A 1 84 ? -14.789 51.835 11.711 1.00 36.61 82 SER A C 1
ATOM 573 O O . SER A 1 84 ? -15.617 52.465 11.064 1.00 35.57 82 SER A O 1
ATOM 576 N N . TYR A 1 85 ? -13.808 52.414 12.415 1.00 35.14 83 TYR A N 1
ATOM 577 C CA . TYR A 1 85 ? -13.610 53.884 12.452 1.00 34.89 83 TYR A CA 1
ATOM 578 C C . TYR A 1 85 ? -12.526 54.330 11.497 1.00 34.65 83 TYR A C 1
ATOM 579 O O . TYR A 1 85 ? -12.542 55.466 11.005 1.00 35.31 83 TYR A O 1
ATOM 588 N N . VAL A 1 86 ? -11.544 53.455 11.283 1.00 35.31 84 VAL A N 1
ATOM 589 C CA . VAL A 1 86 ? -10.369 53.774 10.478 1.00 35.75 84 VAL A CA 1
ATOM 590 C C . VAL A 1 86 ? -10.788 53.996 9.014 1.00 35.75 84 VAL A C 1
ATOM 591 O O . VAL A 1 86 ? -10.172 54.794 8.312 1.00 35.41 84 VAL A O 1
ATOM 595 N N . GLU A 1 87 ? -11.843 53.296 8.593 1.00 35.50 85 GLU A N 1
ATOM 596 C CA . GLU A 1 87 ? -12.410 53.411 7.233 1.00 35.59 85 GLU A CA 1
ATOM 597 C C . GLU A 1 87 ? -12.685 54.864 6.867 1.00 33.79 85 GLU A C 1
ATOM 598 O O . GLU A 1 87 ? -12.214 55.355 5.826 1.00 33.58 85 GLU A O 1
ATOM 604 N N . GLY A 1 88 ? -13.481 55.520 7.709 1.00 31.85 86 GLY A N 1
ATOM 605 C CA . GLY A 1 88 ? -13.918 56.899 7.499 1.00 29.15 86 GLY A CA 1
ATOM 606 C C . GLY A 1 88 ? -12.749 57.874 7.402 1.00 27.22 86 GLY A C 1
ATOM 607 O O . GLY A 1 88 ? -12.759 58.807 6.573 1.00 26.56 86 GLY A O 1
ATOM 608 N N . LEU A 1 89 ? -11.766 57.684 8.277 1.00 25.40 87 LEU A N 1
ATOM 609 C CA . LEU A 1 89 ? -10.547 58.494 8.271 1.00 23.83 87 LEU A CA 1
ATOM 610 C C . LEU A 1 89 ? -9.688 58.217 7.031 1.00 24.51 87 LEU A C 1
ATOM 611 O O . LEU A 1 89 ? -9.139 59.129 6.412 1.00 22.91 87 LEU A O 1
ATOM 616 N N . ARG A 1 90 ? -9.568 56.938 6.672 1.00 24.86 88 ARG A N 1
ATOM 617 C CA A ARG A 1 90 ? -8.802 56.558 5.482 0.50 24.36 88 ARG A CA 1
ATOM 618 C CA B ARG A 1 90 ? -8.854 56.491 5.483 0.50 24.72 88 ARG A CA 1
ATOM 619 C C . ARG A 1 90 ? -9.440 57.154 4.228 1.00 23.17 88 ARG A C 1
ATOM 620 O O . ARG A 1 90 ? -8.709 57.726 3.397 1.00 23.36 88 ARG A O 1
ATOM 635 N N . ASN A 1 91 ? -10.758 57.057 4.122 1.00 23.48 89 ASN A N 1
ATOM 636 C CA . ASN A 1 91 ? -11.511 57.575 2.976 1.00 21.57 89 ASN A CA 1
ATOM 637 C C . ASN A 1 91 ? -11.340 59.084 2.876 1.00 21.48 89 ASN A C 1
ATOM 638 O O . ASN A 1 91 ? -11.105 59.608 1.784 1.00 21.51 89 ASN A O 1
ATOM 643 N N . THR A 1 92 ? -11.424 59.761 4.020 1.00 20.55 90 THR A N 1
ATOM 644 C CA . THR A 1 92 ? -11.302 61.220 4.074 1.00 19.82 90 THR A CA 1
ATOM 645 C C . THR A 1 92 ? -9.895 61.653 3.694 1.00 19.06 90 THR A C 1
ATOM 646 O O . THR A 1 92 ? -9.716 62.575 2.879 1.00 17.52 90 THR A O 1
ATOM 650 N N . LEU A 1 93 ? -8.864 61.028 4.244 1.00 18.95 91 LEU A N 1
ATOM 651 C CA . LEU A 1 93 ? -7.520 61.379 3.862 1.00 19.99 91 LEU A CA 1
ATOM 652 C C . LEU A 1 93 ? -7.243 61.131 2.385 1.00 20.14 91 LEU A C 1
ATOM 653 O O . LEU A 1 93 ? -6.650 61.955 1.705 1.00 21.15 91 LEU A O 1
ATOM 658 N N . SER A 1 94 ? -7.698 59.988 1.879 1.00 21.10 92 SER A N 1
ATOM 659 C CA . SER A 1 94 ? -7.527 59.678 0.472 1.00 21.50 92 SER A CA 1
ATOM 660 C C . SER A 1 94 ? -8.211 60.740 -0.402 1.00 20.70 92 SER A C 1
ATOM 661 O O . SER A 1 94 ? -7.637 61.170 -1.421 1.00 21.17 92 SER A O 1
ATOM 664 N N . ALA A 1 95 ? -9.397 61.169 0.007 1.00 19.62 93 ALA A N 1
ATOM 665 C CA . ALA A 1 95 ? -10.179 62.154 -0.774 1.00 19.49 93 ALA A CA 1
ATOM 666 C C . ALA A 1 95 ? -9.491 63.515 -0.754 1.00 20.22 93 ALA A C 1
ATOM 667 O O . ALA A 1 95 ? -9.775 64.360 -1.616 1.00 20.51 93 ALA A O 1
ATOM 669 N N . LEU A 1 96 ? -8.615 63.748 0.220 1.00 17.68 94 LEU A N 1
ATOM 670 C CA . LEU A 1 96 ? -7.906 65.018 0.328 1.00 18.02 94 LEU A CA 1
ATOM 671 C C . LEU A 1 96 ? -6.596 65.006 -0.404 1.00 18.54 94 LEU A C 1
ATOM 672 O O . LEU A 1 96 ? -5.814 65.942 -0.255 1.00 20.32 94 LEU A O 1
ATOM 677 N N . GLU A 1 97 ? -6.304 63.939 -1.155 1.00 18.67 95 GLU A N 1
ATOM 678 C CA . GLU A 1 97 ? -5.129 63.931 -1.989 1.00 21.38 95 GLU A CA 1
ATOM 679 C C . GLU A 1 97 ? -5.258 65.059 -3.009 1.00 19.64 95 GLU A C 1
ATOM 680 O O . GLU A 1 97 ? -6.161 65.105 -3.893 1.00 21.09 95 GLU A O 1
ATOM 686 N N . GLY A 1 98 ? -4.316 65.967 -2.881 1.00 18.69 96 GLY A N 1
ATOM 687 C CA . GLY A 1 98 ? -4.262 67.178 -3.690 1.00 16.99 96 GLY A CA 1
ATOM 688 C C . GLY A 1 98 ? -4.412 68.438 -2.848 1.00 15.95 96 GLY A C 1
ATOM 689 O O . GLY A 1 98 ? -4.021 69.511 -3.297 1.00 14.43 96 GLY A O 1
ATOM 690 N N . ALA A 1 99 ? -5.039 68.334 -1.673 1.00 16.03 97 ALA A N 1
ATOM 691 C CA . ALA A 1 99 ? -5.181 69.500 -0.791 1.00 15.34 97 ALA A CA 1
ATOM 692 C C . ALA A 1 99 ? -3.823 69.826 -0.182 1.00 15.10 97 ALA A C 1
ATOM 693 O O . ALA A 1 99 ? -2.972 68.947 -0.020 1.00 15.40 97 ALA A O 1
ATOM 695 N N . PRO A 1 100 ? -3.611 71.082 0.208 1.00 14.68 98 PRO A N 1
ATOM 696 C CA . PRO A 1 100 ? -2.373 71.564 0.795 1.00 15.47 98 PRO A CA 1
ATOM 697 C C . PRO A 1 100 ? -2.385 71.269 2.295 1.00 16.46 98 PRO A C 1
ATOM 698 O O . PRO A 1 100 ? -2.155 72.149 3.117 1.00 16.88 98 PRO A O 1
ATOM 702 N N . LEU A 1 101 ? -2.650 70.015 2.623 1.00 16.02 99 LEU A N 1
ATOM 703 C CA . LEU A 1 101 ? -2.858 69.627 4.008 1.00 17.20 99 LEU A CA 1
ATOM 704 C C . LEU A 1 101 ? -1.559 69.674 4.813 1.00 17.69 99 LEU A C 1
ATOM 705 O O . LEU A 1 101 ? -0.562 69.034 4.452 1.00 19.84 99 LEU A O 1
ATOM 710 N N . GLN A 1 102 ? -1.575 70.437 5.902 1.00 16.68 100 GLN A N 1
ATOM 711 C CA . GLN A 1 102 ? -0.396 70.621 6.753 1.00 18.04 100 GLN A CA 1
ATOM 712 C C . GLN A 1 102 ? -0.511 69.899 8.090 1.00 17.15 100 GLN A C 1
ATOM 713 O O . GLN A 1 102 ? 0.498 69.626 8.733 1.00 17.96 100 GLN A O 1
ATOM 719 N N . HIS A 1 103 ? -1.723 69.625 8.548 1.00 15.23 101 HIS A N 1
ATOM 720 C CA . HIS A 1 103 ? -1.882 68.989 9.840 1.00 14.90 101 HIS A CA 1
ATOM 721 C C . HIS A 1 103 ? -3.239 68.353 9.939 1.00 13.04 101 HIS A C 1
ATOM 722 O O . HIS A 1 103 ? -4.228 68.870 9.433 1.00 13.87 101 HIS A O 1
ATOM 729 N N . VAL A 1 104 ? -3.272 67.205 10.618 1.00 13.26 102 VAL A N 1
ATOM 730 C CA . VAL A 1 104 ? -4.521 66.545 10.973 1.00 13.45 102 VAL A CA 1
ATOM 731 C C . VAL A 1 104 ? -4.688 66.521 12.490 1.00 12.77 102 VAL A C 1
ATOM 732 O O . VAL A 1 104 ? -3.819 66.036 13.197 1.00 13.59 102 VAL A O 1
ATOM 736 N N . PHE A 1 105 ? -5.787 67.068 13.005 1.00 12.10 103 PHE A N 1
ATOM 737 C CA . PHE A 1 105 ? -6.158 66.912 14.415 1.00 13.38 103 PHE A CA 1
ATOM 738 C C . PHE A 1 105 ? -7.218 65.838 14.493 1.00 13.99 103 PHE A C 1
ATOM 739 O O . PHE A 1 105 ? -8.281 65.956 13.849 1.00 16.52 103 PHE A O 1
ATOM 747 N N . PHE A 1 106 ? -6.943 64.766 15.252 1.00 13.26 104 PHE A N 1
ATOM 748 C CA . PHE A 1 106 ? -7.867 63.660 15.294 1.00 14.57 104 PHE A CA 1
ATOM 749 C C . PHE A 1 106 ? -8.424 63.545 16.700 1.00 13.45 104 PHE A C 1
ATOM 750 O O . PHE A 1 106 ? -7.636 63.394 17.660 1.00 14.03 104 PHE A O 1
ATOM 758 N N . VAL A 1 107 ? -9.752 63.573 16.823 1.00 13.44 105 VAL A N 1
ATOM 759 C CA . VAL A 1 107 ? -10.394 63.478 18.131 1.00 14.22 105 VAL A CA 1
ATOM 760 C C . VAL A 1 107 ? -10.611 62.016 18.440 1.00 15.03 105 VAL A C 1
ATOM 761 O O . VAL A 1 107 ? -11.427 61.329 17.840 1.00 17.78 105 VAL A O 1
ATOM 765 N N . SER A 1 108 ? -9.858 61.565 19.415 1.00 14.39 106 SER A N 1
ATOM 766 C CA . SER A 1 108 ? -9.945 60.185 19.897 1.00 14.82 106 SER A CA 1
ATOM 767 C C . SER A 1 108 ? -10.615 60.203 21.262 1.00 15.19 106 SER A C 1
ATOM 768 O O . SER A 1 108 ? -11.262 61.188 21.646 1.00 14.36 106 SER A O 1
ATOM 771 N N . SER A 1 109 ? -10.462 59.117 22.019 1.00 15.19 107 SER A N 1
ATOM 772 C CA . SER A 1 109 ? -11.113 58.959 23.307 1.00 14.75 107 SER A CA 1
ATOM 773 C C . SER A 1 109 ? -10.176 58.358 24.333 1.00 14.67 107 SER A C 1
ATOM 774 O O . SER A 1 109 ? -9.412 57.451 24.000 1.00 14.70 107 SER A O 1
ATOM 777 N N . THR A 1 110 ? -10.250 58.812 25.586 1.00 14.56 108 THR A N 1
ATOM 778 C CA . THR A 1 110 ? -9.511 58.158 26.677 1.00 13.57 108 THR A CA 1
ATOM 779 C C . THR A 1 110 ? -10.034 56.748 26.974 1.00 15.15 108 THR A C 1
ATOM 780 O O . THR A 1 110 ? -9.403 56.053 27.778 1.00 14.51 108 THR A O 1
ATOM 784 N N . GLY A 1 111 ? -11.120 56.328 26.330 1.00 14.67 109 GLY A N 1
ATOM 785 C CA . GLY A 1 111 ? -11.620 54.946 26.535 1.00 14.80 109 GLY A CA 1
ATOM 786 C C . GLY A 1 111 ? -10.620 53.955 25.993 1.00 16.01 109 GLY A C 1
ATOM 787 O O . GLY A 1 111 ? -10.707 52.767 26.317 1.00 17.53 109 GLY A O 1
ATOM 788 N N . VAL A 1 112 ? -9.639 54.383 25.199 1.00 15.18 110 VAL A N 1
ATOM 789 C CA . VAL A 1 112 ? -8.588 53.464 24.740 1.00 15.72 110 VAL A CA 1
ATOM 790 C C . VAL A 1 112 ? -7.772 52.953 25.897 1.00 15.82 110 VAL A C 1
ATOM 791 O O . VAL A 1 112 ? -7.174 51.860 25.793 1.00 15.52 110 VAL A O 1
ATOM 795 N N . TYR A 1 113 ? -7.752 53.681 27.005 1.00 15.14 111 TYR A N 1
ATOM 796 C CA . TYR A 1 113 ? -7.110 53.205 28.237 1.00 16.16 111 TYR A CA 1
ATOM 797 C C . TYR A 1 113 ? -8.102 52.303 28.936 1.00 16.91 111 TYR A C 1
ATOM 798 O O . TYR A 1 113 ? -8.871 52.755 29.793 1.00 18.09 111 TYR A O 1
ATOM 807 N N . GLY A 1 114 ? -8.122 51.029 28.575 1.00 17.95 112 GLY A N 1
ATOM 808 C CA . GLY A 1 114 ? -9.090 50.122 29.174 1.00 17.58 112 GLY A CA 1
ATOM 809 C C . GLY A 1 114 ? -8.596 49.605 30.524 1.00 17.57 112 GLY A C 1
ATOM 810 O O . GLY A 1 114 ? -9.374 48.975 31.258 1.00 19.59 112 GLY A O 1
ATOM 811 N N . GLN A 1 115 ? -7.326 49.811 30.852 1.00 17.30 113 GLN A N 1
ATOM 812 C CA . GLN A 1 115 ? -6.796 49.355 32.144 1.00 17.39 113 GLN A CA 1
ATOM 813 C C . GLN A 1 115 ? -7.492 50.103 33.270 1.00 18.49 113 GLN A C 1
ATOM 814 O O . GLN A 1 115 ? -7.805 51.290 33.139 1.00 19.03 113 GLN A O 1
ATOM 820 N N . GLU A 1 116 ? -7.834 49.384 34.332 1.00 18.27 114 GLU A N 1
ATOM 821 C CA . GLU A 1 116 ? -8.421 49.985 35.515 1.00 18.96 114 GLU A CA 1
ATOM 822 C C . GLU A 1 116 ? -7.358 50.016 36.589 1.00 20.48 114 GLU A C 1
ATOM 823 O O . GLU A 1 116 ? -6.851 48.967 37.041 1.00 21.15 114 GLU A O 1
ATOM 829 N N . VAL A 1 117 ? -6.960 51.214 36.961 1.00 20.45 115 VAL A N 1
ATOM 830 C CA . VAL A 1 117 ? -5.864 51.392 37.887 1.00 22.13 115 VAL A CA 1
ATOM 831 C C . VAL A 1 117 ? -6.142 52.557 38.787 1.00 22.78 115 VAL A C 1
ATOM 832 O O . VAL A 1 117 ? -6.718 53.574 38.358 1.00 22.85 115 VAL A O 1
ATOM 836 N N . GLU A 1 118 ? -5.705 52.434 40.039 1.00 23.15 116 GLU A N 1
ATOM 837 C CA . GLU A 1 118 ? -5.834 53.522 40.994 1.00 24.39 116 GLU A CA 1
ATOM 838 C C . GLU A 1 118 ? -4.566 54.372 40.910 1.00 25.01 116 GLU A C 1
ATOM 839 O O . GLU A 1 118 ? -3.806 54.531 41.882 1.00 26.52 116 GLU A O 1
ATOM 845 N N . GLU A 1 119 ? -4.365 54.923 39.720 1.00 24.58 117 GLU A N 1
ATOM 846 C CA . GLU A 1 119 ? -3.154 55.614 39.352 1.00 24.07 117 GLU A CA 1
ATOM 847 C C . GLU A 1 119 ? -3.545 56.701 38.364 1.00 23.09 117 GLU A C 1
ATOM 848 O O . GLU A 1 119 ? -4.650 56.668 37.765 1.00 21.61 117 GLU A O 1
ATOM 854 N N . TRP A 1 120 ? -2.626 57.647 38.200 1.00 21.29 118 TRP A N 1
ATOM 855 C CA . TRP A 1 120 ? -2.717 58.663 37.156 1.00 20.00 118 TRP A CA 1
ATOM 856 C C . TRP A 1 120 ? -2.023 58.180 35.904 1.00 20.14 118 TRP A C 1
ATOM 857 O O . TRP A 1 120 ? -0.850 57.798 35.959 1.00 21.68 118 TRP A O 1
ATOM 868 N N . LEU A 1 121 ? -2.727 58.200 34.778 1.00 18.68 119 LEU A N 1
ATOM 869 C CA . LEU A 1 121 ? -2.162 57.841 33.483 1.00 17.89 119 LEU A CA 1
ATOM 870 C C . LEU A 1 121 ? -1.979 59.092 32.652 1.00 17.88 119 LEU A C 1
ATOM 871 O O . LEU A 1 121 ? -2.747 60.048 32.782 1.00 18.00 119 LEU A O 1
ATOM 876 N N . ASP A 1 122 ? -0.983 59.059 31.783 1.00 17.30 120 ASP A N 1
ATOM 877 C CA . ASP A 1 122 ? -0.793 60.134 30.833 1.00 16.93 120 ASP A CA 1
ATOM 878 C C . ASP A 1 122 ? -0.402 59.611 29.453 1.00 16.09 120 ASP A C 1
ATOM 879 O O . ASP A 1 122 ? -0.576 58.434 29.157 1.00 15.73 120 ASP A O 1
ATOM 884 N N . GLU A 1 123 ? 0.035 60.496 28.554 1.00 16.59 121 GLU A N 1
ATOM 885 C CA . GLU A 1 123 ? 0.307 60.091 27.173 1.00 16.65 121 GLU A CA 1
ATOM 886 C C . GLU A 1 123 ? 1.443 59.081 27.061 1.00 16.56 121 GLU A C 1
ATOM 887 O O . GLU A 1 123 ? 1.528 58.366 26.044 1.00 18.73 121 GLU A O 1
ATOM 893 N N . ASP A 1 124 ? 2.279 59.014 28.095 1.00 16.99 122 ASP A N 1
ATOM 894 C CA . ASP A 1 124 ? 3.389 58.050 28.088 1.00 18.41 122 ASP A CA 1
ATOM 895 C C . ASP A 1 124 ? 2.942 56.635 28.423 1.00 19.24 122 ASP A C 1
ATOM 896 O O . ASP A 1 124 ? 3.655 55.670 28.153 1.00 19.86 122 ASP A O 1
ATOM 901 N N . THR A 1 125 ? 1.765 56.506 29.017 1.00 17.32 123 THR A N 1
ATOM 902 C CA . THR A 1 125 ? 1.225 55.202 29.407 1.00 18.17 123 THR A CA 1
ATOM 903 C C . THR A 1 125 ? 0.664 54.462 28.182 1.00 18.60 123 THR A C 1
ATOM 904 O O . THR A 1 125 ? -0.243 54.981 27.500 1.00 18.42 123 THR A O 1
ATOM 908 N N . PRO A 1 126 ? 1.150 53.242 27.873 1.00 19.12 124 PRO A N 1
ATOM 909 C CA . PRO A 1 126 ? 0.543 52.579 26.729 1.00 18.84 124 PRO A CA 1
ATOM 910 C C . PRO A 1 126 ? -0.910 52.188 27.012 1.00 18.44 124 PRO A C 1
ATOM 911 O O . PRO A 1 126 ? -1.171 51.576 28.039 1.00 19.71 124 PRO A O 1
ATOM 915 N N . PRO A 1 127 ? -1.847 52.553 26.121 1.00 18.20 125 PRO A N 1
ATOM 916 C CA . PRO A 1 127 ? -3.239 52.175 26.345 1.00 18.55 125 PRO A CA 1
ATOM 917 C C . PRO A 1 127 ? -3.461 50.681 26.076 1.00 18.11 125 PRO A C 1
ATOM 918 O O . PRO A 1 127 ? -2.945 50.133 25.096 1.00 20.04 125 PRO A O 1
ATOM 922 N N . ILE A 1 128 ? -4.223 50.043 26.964 1.00 18.00 126 ILE A N 1
ATOM 923 C CA . ILE A 1 128 ? -4.609 48.645 26.794 1.00 18.95 126 ILE A CA 1
ATOM 924 C C . ILE A 1 128 ? -6.114 48.658 26.546 1.00 18.19 126 ILE A C 1
ATOM 925 O O . ILE A 1 128 ? -6.892 48.815 27.485 1.00 18.56 126 ILE A O 1
ATOM 930 N N . ALA A 1 129 ? -6.507 48.525 25.278 1.00 19.08 127 ALA A N 1
ATOM 931 C CA . ALA A 1 129 ? -7.919 48.597 24.905 1.00 20.00 127 ALA A CA 1
ATOM 932 C C . ALA A 1 129 ? -8.582 47.333 25.369 1.00 22.00 127 ALA A C 1
ATOM 933 O O . ALA A 1 129 ? -7.999 46.242 25.253 1.00 23.73 127 ALA A O 1
ATOM 935 N N . LYS A 1 130 ? -9.784 47.470 25.912 1.00 22.72 128 LYS A N 1
ATOM 936 C CA . LYS A 1 130 ? -10.471 46.289 26.451 1.00 23.83 128 LYS A CA 1
ATOM 937 C C . LYS A 1 130 ? -11.801 46.082 25.810 1.00 23.90 128 LYS A C 1
ATOM 938 O O . LYS A 1 130 ? -12.564 45.199 26.242 1.00 24.79 128 LYS A O 1
ATOM 944 N N . ASP A 1 131 ? -12.143 46.913 24.837 1.00 21.85 129 ASP A N 1
ATOM 945 C CA . ASP A 1 131 ? -13.384 46.689 24.117 1.00 22.11 129 ASP A CA 1
ATOM 946 C C . ASP A 1 131 ? -13.241 47.038 22.658 1.00 21.83 129 ASP A C 1
ATOM 947 O O . ASP A 1 131 ? -12.209 47.576 22.242 1.00 19.05 129 ASP A O 1
ATOM 952 N N . PHE A 1 132 ? -14.294 46.741 21.900 1.00 21.21 130 PHE A N 1
ATOM 953 C CA . PHE A 1 132 ? -14.333 46.930 20.468 1.00 22.46 130 PHE A CA 1
ATOM 954 C C . PHE A 1 132 ? -14.171 48.414 20.106 1.00 22.42 130 PHE A C 1
ATOM 955 O O . PHE A 1 132 ? -13.461 48.761 19.159 1.00 22.69 130 PHE A O 1
ATOM 963 N N . SER A 1 133 ? -14.807 49.296 20.861 1.00 22.40 131 SER A N 1
ATOM 964 C CA . SER A 1 133 ? -14.703 50.732 20.600 1.00 22.23 131 SER A CA 1
ATOM 965 C C . SER A 1 133 ? -13.265 51.251 20.783 1.00 21.00 131 SER A C 1
ATOM 966 O O . SER A 1 133 ? -12.748 52.020 19.964 1.00 20.70 131 SER A O 1
ATOM 969 N N . GLY A 1 134 ? -12.605 50.791 21.835 1.00 19.30 132 GLY A N 1
ATOM 970 C CA . GLY A 1 134 ? -11.216 51.180 22.078 1.00 19.24 132 GLY A CA 1
ATOM 971 C C . GLY A 1 134 ? -10.282 50.634 21.023 1.00 19.48 132 GLY A C 1
ATOM 972 O O . GLY A 1 134 ? -9.327 51.318 20.574 1.00 18.88 132 GLY A O 1
ATOM 973 N N . LYS A 1 135 ? -10.541 49.398 20.595 1.00 18.35 133 LYS A N 1
ATOM 974 C CA . LYS A 1 135 ? -9.685 48.769 19.597 1.00 19.15 133 LYS A CA 1
ATOM 975 C C . LYS A 1 135 ? -9.847 49.494 18.250 1.00 19.30 133 LYS A C 1
ATOM 976 O O . LYS A 1 135 ? -8.859 49.747 17.559 1.00 20.32 133 LYS A O 1
ATOM 982 N N . ARG A 1 136 ? -11.093 49.802 17.895 1.00 19.89 134 ARG A N 1
ATOM 983 C CA . ARG A 1 136 ? -11.403 50.523 16.659 1.00 18.99 134 ARG A CA 1
ATOM 984 C C . ARG A 1 136 ? -10.769 51.910 16.704 1.00 18.93 134 ARG A C 1
ATOM 985 O O . ARG A 1 136 ? -10.298 52.423 15.695 1.00 19.83 134 ARG A O 1
ATOM 993 N N . MET A 1 137 ? -10.757 52.528 17.882 1.00 18.90 135 MET A N 1
ATOM 994 C CA . MET A 1 137 ? -10.172 53.838 17.994 1.00 18.56 135 MET A CA 1
ATOM 995 C C . MET A 1 137 ? -8.661 53.838 17.850 1.00 17.62 135 MET A C 1
ATOM 996 O O . MET A 1 137 ? -8.082 54.675 17.144 1.00 18.25 135 MET A O 1
ATOM 1001 N N . LEU A 1 138 ? -8.007 52.866 18.483 1.00 18.36 136 LEU A N 1
ATOM 1002 C CA . LEU A 1 138 ? -6.569 52.741 18.284 1.00 17.58 136 LEU A CA 1
ATOM 1003 C C . LEU A 1 138 ? -6.225 52.390 16.812 1.00 19.26 136 LEU A C 1
ATOM 1004 O O . LEU A 1 138 ? -5.195 52.839 16.316 1.00 20.59 136 LEU A O 1
ATOM 1009 N N . GLU A 1 139 ? -7.089 51.626 16.132 1.00 20.05 137 GLU A N 1
ATOM 1010 C CA A GLU A 1 139 ? -6.877 51.312 14.721 0.50 21.15 137 GLU A CA 1
ATOM 1011 C CA B GLU A 1 139 ? -6.919 51.297 14.703 0.50 21.15 137 GLU A CA 1
ATOM 1012 C C . GLU A 1 139 ? -6.975 52.577 13.854 1.00 21.91 137 GLU A C 1
ATOM 1013 O O . GLU A 1 139 ? -6.166 52.753 12.924 1.00 23.59 137 GLU A O 1
ATOM 1024 N N . ALA A 1 140 ? -7.944 53.449 14.157 1.00 21.81 138 ALA A N 1
ATOM 1025 C CA . ALA A 1 140 ? -8.086 54.731 13.444 1.00 22.27 138 ALA A CA 1
ATOM 1026 C C . ALA A 1 140 ? -6.874 55.629 13.720 1.00 22.69 138 ALA A C 1
ATOM 1027 O O . ALA A 1 140 ? -6.361 56.276 12.789 1.00 24.27 138 ALA A O 1
ATOM 1029 N N . GLU A 1 141 ? -6.422 55.670 14.976 1.00 22.65 139 GLU A N 1
ATOM 1030 C CA . GLU A 1 141 ? -5.256 56.454 15.376 1.00 22.56 139 GLU A CA 1
ATOM 1031 C C . GLU A 1 141 ? -4.013 56.060 14.605 1.00 24.93 139 GLU A C 1
ATOM 1032 O O . GLU A 1 141 ? -3.233 56.924 14.194 1.00 24.26 139 GLU A O 1
ATOM 1038 N N . ALA A 1 142 ? -3.850 54.752 14.412 1.00 26.28 140 ALA A N 1
ATOM 1039 C CA . ALA A 1 142 ? -2.580 54.164 13.967 1.00 27.89 140 ALA A CA 1
ATOM 1040 C C . ALA A 1 142 ? -2.144 54.742 12.641 1.00 29.10 140 ALA A C 1
ATOM 1041 O O . ALA A 1 142 ? -0.940 54.975 12.419 1.00 30.15 140 ALA A O 1
ATOM 1043 N N . LEU A 1 143 ? -3.139 54.947 11.784 1.00 29.20 141 LEU A N 1
ATOM 1044 C CA . LEU A 1 143 ? -3.000 55.481 10.439 1.00 29.67 141 LEU A CA 1
ATOM 1045 C C . LEU A 1 143 ? -2.225 56.787 10.443 1.00 29.72 141 LEU A C 1
ATOM 1046 O O . LEU A 1 143 ? -1.280 56.982 9.683 1.00 30.27 141 LEU A O 1
ATOM 1051 N N . LEU A 1 144 ? -2.599 57.684 11.337 1.00 28.57 142 LEU A N 1
ATOM 1052 C CA . LEU A 1 144 ? -1.939 58.980 11.392 1.00 28.47 142 LEU A CA 1
ATOM 1053 C C . LEU A 1 144 ? -0.421 58.975 11.606 1.00 29.05 142 LEU A C 1
ATOM 1054 O O . LEU A 1 144 ? 0.195 60.044 11.562 1.00 28.78 142 LEU A O 1
ATOM 1059 N N . ALA A 1 145 ? 0.200 57.802 11.821 1.00 29.22 143 ALA A N 1
ATOM 1060 C CA . ALA A 1 145 ? 1.656 57.752 12.061 1.00 29.51 143 ALA A CA 1
ATOM 1061 C C . ALA A 1 145 ? 2.486 58.413 10.941 1.00 28.61 143 ALA A C 1
ATOM 1062 O O . ALA A 1 145 ? 3.545 58.990 11.222 1.00 29.63 143 ALA A O 1
ATOM 1064 N N . ALA A 1 146 ? 1.980 58.333 9.712 1.00 27.62 144 ALA A N 1
ATOM 1065 C CA . ALA A 1 146 ? 2.655 58.889 8.521 1.00 26.83 144 ALA A CA 1
ATOM 1066 C C . ALA A 1 146 ? 2.327 60.340 8.233 1.00 25.82 144 ALA A C 1
ATOM 1067 O O . ALA A 1 146 ? 2.894 60.939 7.315 1.00 25.43 144 ALA A O 1
ATOM 1069 N N . TYR A 1 147 ? 1.382 60.899 8.988 1.00 23.97 145 TYR A N 1
ATOM 1070 C CA . TYR A 1 147 ? 0.922 62.263 8.772 1.00 22.66 145 TYR A CA 1
ATOM 1071 C C . TYR A 1 147 ? 1.415 63.217 9.842 1.00 20.09 145 TYR A C 1
ATOM 1072 O O . TYR A 1 147 ? 1.567 62.843 10.990 1.00 21.55 145 TYR A O 1
ATOM 1081 N N . SER A 1 148 ? 1.668 64.467 9.488 1.00 18.11 146 SER A N 1
ATOM 1082 C CA . SER A 1 148 ? 1.833 65.512 10.504 1.00 16.59 146 SER A CA 1
ATOM 1083 C C . SER A 1 148 ? 0.476 65.630 11.203 1.00 16.57 146 SER A C 1
ATOM 1084 O O . SER A 1 148 ? -0.507 65.979 10.571 1.00 16.07 146 SER A O 1
ATOM 1087 N N . SER A 1 149 ? 0.434 65.338 12.506 1.00 14.45 147 SER A N 1
ATOM 1088 C CA . SER A 1 149 ? -0.856 65.128 13.174 1.00 13.39 147 SER A CA 1
ATOM 1089 C C . SER A 1 149 ? -0.734 65.204 14.669 1.00 13.35 147 SER A C 1
ATOM 1090 O O . SER A 1 149 ? 0.319 65.038 15.229 1.00 14.69 147 SER A O 1
ATOM 1093 N N . THR A 1 150 ? -1.882 65.419 15.299 1.00 12.86 148 THR A N 1
ATOM 1094 C CA . THR A 1 150 ? -2.032 65.454 16.735 1.00 12.92 148 THR A CA 1
ATOM 1095 C C . THR A 1 150 ? -3.298 64.695 17.047 1.00 13.40 148 THR A C 1
ATOM 1096 O O . THR A 1 150 ? -4.379 65.046 16.582 1.00 13.92 148 THR A O 1
ATOM 1100 N N . ILE A 1 151 ? -3.138 63.646 17.842 1.00 13.75 149 ILE A N 1
ATOM 1101 C CA . ILE A 1 151 ? -4.262 62.874 18.355 1.00 14.22 149 ILE A CA 1
ATOM 1102 C C . ILE A 1 151 ? -4.653 63.498 19.697 1.00 13.55 149 ILE A C 1
ATOM 1103 O O . ILE A 1 151 ? -3.826 63.783 20.560 1.00 13.66 149 ILE A O 1
ATOM 1108 N N . LEU A 1 152 ? -5.962 63.729 19.819 1.00 13.30 150 LEU A N 1
ATOM 1109 C CA . LEU A 1 152 ? -6.522 64.343 21.024 1.00 13.91 150 LEU A CA 1
ATOM 1110 C C . LEU A 1 152 ? -7.432 63.312 21.685 1.00 13.39 150 LEU A C 1
ATOM 1111 O O . LEU A 1 152 ? -8.565 63.089 21.210 1.00 14.30 150 LEU A O 1
ATOM 1116 N N . ARG A 1 153 ? -6.948 62.670 22.761 1.00 13.16 151 ARG A N 1
ATOM 1117 C CA . ARG A 1 153 ? -7.809 61.685 23.443 1.00 13.06 151 ARG A CA 1
ATOM 1118 C C . ARG A 1 153 ? -8.672 62.410 24.466 1.00 12.74 151 ARG A C 1
ATOM 1119 O O . ARG A 1 153 ? -8.170 62.833 25.507 1.00 13.20 151 ARG A O 1
ATOM 1127 N N . PHE A 1 154 ? -9.934 62.659 24.080 1.00 12.86 152 PHE A N 1
ATOM 1128 C CA . PHE A 1 154 ? -10.851 63.401 24.944 1.00 13.13 152 PHE A CA 1
ATOM 1129 C C . PHE A 1 154 ? -11.412 62.461 26.018 1.00 13.20 152 PHE A C 1
ATOM 1130 O O . PHE A 1 154 ? -11.747 61.301 25.714 1.00 13.48 152 PHE A O 1
ATOM 1138 N N . SER A 1 155 ? -11.495 62.948 27.260 1.00 12.69 153 SER A N 1
ATOM 1139 C CA . SER A 1 155 ? -12.295 62.248 28.267 1.00 13.33 153 SER A CA 1
ATOM 1140 C C . SER A 1 155 ? -13.777 62.496 27.995 1.00 14.12 153 SER A C 1
ATOM 1141 O O . SER A 1 155 ? -14.149 62.883 26.891 1.00 16.11 153 SER A O 1
ATOM 1144 N N . GLY A 1 156 ? -14.631 62.266 28.991 1.00 14.55 154 GLY A N 1
ATOM 1145 C CA . GLY A 1 156 ? -16.068 62.438 28.758 1.00 14.63 154 GLY A CA 1
ATOM 1146 C C . GLY A 1 156 ? -16.474 63.881 28.556 1.00 13.41 154 GLY A C 1
ATOM 1147 O O . GLY A 1 156 ? -16.276 64.707 29.450 1.00 14.06 154 GLY A O 1
ATOM 1148 N N . ILE A 1 157 ? -17.065 64.167 27.404 1.00 13.85 155 ILE A N 1
ATOM 1149 C CA . ILE A 1 157 ? -17.491 65.546 27.134 1.00 13.94 155 ILE A CA 1
ATOM 1150 C C . ILE A 1 157 ? -18.772 65.864 27.892 1.00 14.46 155 ILE A C 1
ATOM 1151 O O . ILE A 1 157 ? -19.710 65.044 27.918 1.00 16.98 155 ILE A O 1
ATOM 1156 N N . TYR A 1 158 ? -18.829 67.034 28.489 1.00 13.03 156 TYR A N 1
ATOM 1157 C CA . TYR A 1 158 ? -20.093 67.528 29.108 1.00 12.85 156 TYR A CA 1
ATOM 1158 C C . TYR A 1 158 ? -20.264 68.961 28.698 1.00 13.51 156 TYR A C 1
ATOM 1159 O O . TYR A 1 158 ? -19.327 69.601 28.204 1.00 14.46 156 TYR A O 1
ATOM 1168 N N . GLY A 1 159 ? -21.467 69.475 28.854 1.00 15.22 157 GLY A N 1
ATOM 1169 C CA . GLY A 1 159 ? -21.709 70.861 28.425 1.00 16.99 157 GLY A CA 1
ATOM 1170 C C . GLY A 1 159 ? -23.171 70.937 28.040 1.00 18.49 157 GLY A C 1
ATOM 1171 O O . GLY A 1 159 ? -23.927 70.014 28.339 1.00 19.42 157 GLY A O 1
ATOM 1172 N N . PRO A 1 160 ? -23.577 72.005 27.323 1.00 19.82 158 PRO A N 1
ATOM 1173 C CA . PRO A 1 160 ? -24.968 72.102 26.857 1.00 20.26 158 PRO A CA 1
ATOM 1174 C C . PRO A 1 160 ? -25.351 70.889 26.009 1.00 21.09 158 PRO A C 1
ATOM 1175 O O . PRO A 1 160 ? -24.547 70.399 25.217 1.00 22.15 158 PRO A O 1
ATOM 1179 N N . GLY A 1 161 ? -26.537 70.330 26.212 1.00 22.30 159 GLY A N 1
ATOM 1180 C CA . GLY A 1 161 ? -26.907 69.111 25.491 1.00 22.42 159 GLY A CA 1
ATOM 1181 C C . GLY A 1 161 ? -26.201 67.812 25.868 1.00 21.87 159 GLY A C 1
ATOM 1182 O O . GLY A 1 161 ? -26.458 66.757 25.262 1.00 22.43 159 GLY A O 1
ATOM 1183 N N . ARG A 1 162 ? -25.319 67.889 26.880 1.00 20.89 160 ARG A N 1
ATOM 1184 C CA . ARG A 1 162 ? -24.675 66.718 27.506 1.00 19.40 160 ARG A CA 1
ATOM 1185 C C . ARG A 1 162 ? -24.775 66.854 29.016 1.00 19.22 160 ARG A C 1
ATOM 1186 O O . ARG A 1 162 ? -23.774 67.017 29.726 1.00 20.02 160 ARG A O 1
ATOM 1194 N N . LEU A 1 163 ? -26.016 66.799 29.486 1.00 18.93 161 LEU A N 1
ATOM 1195 C CA . LEU A 1 163 ? -26.351 67.016 30.886 1.00 19.15 161 LEU A CA 1
ATOM 1196 C C . LEU A 1 163 ? -26.764 65.739 31.624 1.00 18.59 161 LEU A C 1
ATOM 1197 O O . LEU A 1 163 ? -27.416 65.816 32.692 1.00 17.67 161 LEU A O 1
ATOM 1202 N N . ARG A 1 164 ? -26.373 64.566 31.109 1.00 17.28 162 ARG A N 1
ATOM 1203 C CA . ARG A 1 164 ? -26.712 63.299 31.774 1.00 17.10 162 ARG A CA 1
ATOM 1204 C C . ARG A 1 164 ? -26.379 63.264 33.271 1.00 16.26 162 ARG A C 1
ATOM 1205 O O . ARG A 1 164 ? -27.165 62.742 34.053 1.00 16.87 162 ARG A O 1
ATOM 1213 N N . MET A 1 165 ? -25.231 63.783 33.700 1.00 15.36 163 MET A N 1
ATOM 1214 C CA A MET A 1 165 ? -24.864 63.702 35.113 0.50 14.91 163 MET A CA 1
ATOM 1215 C CA B MET A 1 165 ? -24.917 63.646 35.102 0.50 14.55 163 MET A CA 1
ATOM 1216 C C . MET A 1 165 ? -25.825 64.534 35.963 1.00 14.68 163 MET A C 1
ATOM 1217 O O . MET A 1 165 ? -26.157 64.172 37.103 1.00 14.76 163 MET A O 1
ATOM 1226 N N . ILE A 1 166 ? -26.246 65.674 35.417 1.00 15.03 164 ILE A N 1
ATOM 1227 C CA . ILE A 1 166 ? -27.207 66.553 36.117 1.00 14.82 164 ILE A CA 1
ATOM 1228 C C . ILE A 1 166 ? -28.533 65.835 36.309 1.00 15.72 164 ILE A C 1
ATOM 1229 O O . ILE A 1 166 ? -29.109 65.899 37.418 1.00 14.28 164 ILE A O 1
ATOM 1234 N N . ARG A 1 167 ? -28.988 65.143 35.272 1.00 14.83 165 ARG A N 1
ATOM 1235 C CA . ARG A 1 167 ? -30.255 64.409 35.385 1.00 15.15 165 ARG A CA 1
ATOM 1236 C C . ARG A 1 167 ? -30.085 63.212 36.309 1.00 15.11 165 ARG A C 1
ATOM 1237 O O . ARG A 1 167 ? -30.939 63.015 37.190 1.00 16.67 165 ARG A O 1
ATOM 1245 N N . GLN A 1 168 ? -29.006 62.444 36.168 1.00 15.59 166 GLN A N 1
ATOM 1246 C CA . GLN A 1 168 ? -28.809 61.274 36.996 1.00 15.94 166 GLN A CA 1
ATOM 1247 C C . GLN A 1 168 ? -28.718 61.674 38.486 1.00 15.09 166 GLN A C 1
ATOM 1248 O O . GLN A 1 168 ? -29.139 60.925 39.372 1.00 14.51 166 GLN A O 1
ATOM 1254 N N . ALA A 1 169 ? -28.146 62.828 38.771 1.00 14.29 167 ALA A N 1
ATOM 1255 C CA . ALA A 1 169 ? -28.008 63.299 40.146 1.00 14.65 167 ALA A CA 1
ATOM 1256 C C . ALA A 1 169 ? -29.365 63.531 40.811 1.00 15.10 167 ALA A C 1
ATOM 1257 O O . ALA A 1 169 ? -29.449 63.561 42.029 1.00 17.04 167 ALA A O 1
ATOM 1259 N N . GLN A 1 170 ? -30.410 63.660 39.996 1.00 15.04 168 GLN A N 1
ATOM 1260 C CA . GLN A 1 170 ? -31.766 63.924 40.507 1.00 16.39 168 GLN A CA 1
ATOM 1261 C C . GLN A 1 170 ? -32.440 62.654 40.984 1.00 16.91 168 GLN A C 1
ATOM 1262 O O . GLN A 1 170 ? -33.510 62.710 41.629 1.00 18.06 168 GLN A O 1
ATOM 1268 N N . THR A 1 171 ? -31.853 61.518 40.660 1.00 16.95 169 THR A N 1
ATOM 1269 C CA . THR A 1 171 ? -32.436 60.219 40.996 1.00 17.98 169 THR A CA 1
ATOM 1270 C C . THR A 1 171 ? -31.441 59.264 41.717 1.00 17.67 169 THR A C 1
ATOM 1271 O O . THR A 1 171 ? -30.945 58.316 41.119 1.00 17.79 169 THR A O 1
ATOM 1275 N N . PRO A 1 172 ? -31.192 59.482 43.033 1.00 17.29 170 PRO A N 1
ATOM 1276 C CA . PRO A 1 172 ? -30.181 58.693 43.745 1.00 18.01 170 PRO A CA 1
ATOM 1277 C C . PRO A 1 172 ? -30.450 57.192 43.794 1.00 19.18 170 PRO A C 1
ATOM 1278 O O . PRO A 1 172 ? -29.503 56.419 43.875 1.00 19.50 170 PRO A O 1
ATOM 1282 N N . GLU A 1 173 ? -31.712 56.762 43.669 1.00 20.02 171 GLU A N 1
ATOM 1283 C CA . GLU A 1 173 ? -31.964 55.322 43.558 1.00 21.53 171 GLU A CA 1
ATOM 1284 C C . GLU A 1 173 ? -31.374 54.681 42.281 1.00 23.04 171 GLU A C 1
ATOM 1285 O O . GLU A 1 173 ? -31.166 53.466 42.229 1.00 24.83 171 GLU A O 1
ATOM 1287 N N . GLN A 1 174 ? -31.050 55.493 41.281 1.00 22.64 172 GLN A N 1
ATOM 1288 C CA . GLN A 1 174 ? -30.479 54.985 40.025 1.00 23.49 172 GLN A CA 1
ATOM 1289 C C . GLN A 1 174 ? -28.968 55.169 39.928 1.00 22.55 172 GLN A C 1
ATOM 1290 O O . GLN A 1 174 ? -28.381 54.974 38.867 1.00 23.74 172 GLN A O 1
ATOM 1296 N N . TRP A 1 175 ? -28.332 55.593 41.025 1.00 21.76 173 TRP A N 1
ATOM 1297 C CA . TRP A 1 175 ? -26.879 55.740 40.999 1.00 20.23 173 TRP A CA 1
ATOM 1298 C C . TRP A 1 175 ? -26.179 54.391 40.857 1.00 20.48 173 TRP A C 1
ATOM 1299 O O . TRP A 1 175 ? -26.686 53.379 41.339 1.00 21.25 173 TRP A O 1
ATOM 1310 N N . PRO A 1 176 ? -25.037 54.359 40.157 1.00 20.61 174 PRO A N 1
ATOM 1311 C CA . PRO A 1 176 ? -24.375 53.050 39.915 1.00 20.52 174 PRO A CA 1
ATOM 1312 C C . PRO A 1 176 ? -23.873 52.429 41.214 1.00 20.76 174 PRO A C 1
ATOM 1313 O O . PRO A 1 176 ? -23.588 53.143 42.183 1.00 20.95 174 PRO A O 1
ATOM 1317 N N . ALA A 1 177 ? -23.794 51.101 41.283 1.00 19.78 175 ALA A N 1
ATOM 1318 C CA . ALA A 1 177 ? -23.293 50.453 42.484 1.00 20.03 175 ALA A CA 1
ATOM 1319 C C . ALA A 1 177 ? -21.802 50.737 42.684 1.00 20.39 175 ALA A C 1
ATOM 1320 O O . ALA A 1 177 ? -21.350 50.930 43.798 1.00 22.30 175 ALA A O 1
ATOM 1322 N N . ARG A 1 178 ? -21.058 50.730 41.597 1.00 21.10 176 ARG A N 1
ATOM 1323 C CA . ARG A 1 178 ? -19.606 50.884 41.649 1.00 19.98 176 ARG A CA 1
ATOM 1324 C C . ARG A 1 178 ? -19.250 52.362 41.618 1.00 19.22 176 ARG A C 1
ATOM 1325 O O . ARG A 1 178 ? -19.770 53.093 40.774 1.00 22.78 176 ARG A O 1
ATOM 1333 N N . ASN A 1 179 ? -18.343 52.768 42.493 1.00 16.21 177 ASN A N 1
ATOM 1334 C CA . ASN A 1 179 ? -17.927 54.171 42.608 1.00 13.87 177 ASN A CA 1
ATOM 1335 C C . ASN A 1 179 ? -16.586 54.416 41.917 1.00 13.75 177 ASN A C 1
ATOM 1336 O O . ASN A 1 179 ? -15.565 54.573 42.568 1.00 14.13 177 ASN A O 1
ATOM 1341 N N . ALA A 1 180 ? -16.631 54.449 40.585 1.00 13.89 178 ALA A N 1
ATOM 1342 C CA . ALA A 1 180 ? -15.425 54.530 39.754 1.00 14.45 178 ALA A CA 1
ATOM 1343 C C . ALA A 1 180 ? -14.983 55.969 39.530 1.00 13.22 178 ALA A C 1
ATOM 1344 O O . ALA A 1 180 ? -15.786 56.888 39.574 1.00 13.63 178 ALA A O 1
ATOM 1346 N N . TRP A 1 181 ? -13.697 56.155 39.265 1.00 13.01 179 TRP A N 1
ATOM 1347 C CA . TRP A 1 181 ? -13.191 57.450 38.823 1.00 13.60 179 TRP A CA 1
ATOM 1348 C C . TRP A 1 181 ? -13.832 57.917 37.528 1.00 13.80 179 TRP A C 1
ATOM 1349 O O . TRP A 1 181 ? -14.126 57.126 36.626 1.00 14.82 179 TRP A O 1
ATOM 1360 N N . THR A 1 182 ? -14.085 59.226 37.455 1.00 12.51 180 THR A N 1
ATOM 1361 C CA . THR A 1 182 ? -14.629 59.831 36.241 1.00 13.12 180 THR A CA 1
ATOM 1362 C C . THR A 1 182 ? -13.760 61.017 35.837 1.00 12.89 180 THR A C 1
ATOM 1363 O O . THR A 1 182 ? -13.307 61.804 36.708 1.00 14.40 180 THR A O 1
ATOM 1367 N N . ASN A 1 183 ? -13.579 61.142 34.524 1.00 12.01 181 ASN A N 1
ATOM 1368 C CA . ASN A 1 183 ? -12.724 62.163 33.905 1.00 11.41 181 ASN A CA 1
ATOM 1369 C C . ASN A 1 183 ? -13.579 62.874 32.899 1.00 12.72 181 ASN A C 1
ATOM 1370 O O . ASN A 1 183 ? -14.377 62.260 32.186 1.00 14.15 181 ASN A O 1
ATOM 1375 N N . ARG A 1 184 ? -13.407 64.183 32.829 1.00 11.92 182 ARG A N 1
ATOM 1376 C CA . ARG A 1 184 ? -14.286 64.992 31.938 1.00 11.93 182 ARG A CA 1
ATOM 1377 C C . ARG A 1 184 ? -13.587 66.170 31.275 1.00 10.82 182 ARG A C 1
ATOM 1378 O O . ARG A 1 184 ? -12.545 66.633 31.737 1.00 11.58 182 ARG A O 1
ATOM 1386 N N . ILE A 1 185 ? -14.182 66.639 30.185 1.00 10.63 183 ILE A N 1
ATOM 1387 C CA . ILE A 1 185 ? -13.755 67.860 29.531 1.00 12.35 183 ILE A CA 1
ATOM 1388 C C . ILE A 1 185 ? -15.024 68.560 29.087 1.00 11.95 183 ILE A C 1
ATOM 1389 O O . ILE A 1 185 ? -15.904 67.967 28.496 1.00 12.38 183 ILE A O 1
ATOM 1394 N N . HIS A 1 186 ? -15.103 69.862 29.346 1.00 12.01 184 HIS A N 1
ATOM 1395 C CA . HIS A 1 186 ? -16.249 70.610 28.877 1.00 12.43 184 HIS A CA 1
ATOM 1396 C C . HIS A 1 186 ? -16.126 70.806 27.364 1.00 12.96 184 HIS A C 1
ATOM 1397 O O . HIS A 1 186 ? -15.029 71.073 26.849 1.00 11.75 184 HIS A O 1
ATOM 1404 N N . ARG A 1 187 ? -17.235 70.663 26.650 1.00 13.11 185 ARG A N 1
ATOM 1405 C CA . ARG A 1 187 ? -17.267 70.902 25.201 1.00 13.94 185 ARG A CA 1
ATOM 1406 C C . ARG A 1 187 ? -16.502 72.158 24.794 1.00 12.58 185 ARG A C 1
ATOM 1407 O O . ARG A 1 187 ? -15.754 72.150 23.810 1.00 12.67 185 ARG A O 1
ATOM 1415 N N . ASP A 1 188 ? -16.679 73.259 25.517 1.00 12.57 186 ASP A N 1
ATOM 1416 C CA . ASP A 1 188 ? -16.055 74.502 25.084 1.00 13.58 186 ASP A CA 1
ATOM 1417 C C . ASP A 1 188 ? -14.551 74.491 25.295 1.00 12.76 186 ASP A C 1
ATOM 1418 O O . ASP A 1 188 ? -13.818 75.129 24.547 1.00 13.95 186 ASP A O 1
ATOM 1423 N N . ASP A 1 189 ? -14.064 73.800 26.329 1.00 12.86 187 ASP A N 1
ATOM 1424 C CA . ASP A 1 189 ? -12.618 73.629 26.444 1.00 12.09 187 ASP A CA 1
ATOM 1425 C C . ASP A 1 189 ? -12.046 72.708 25.388 1.00 12.73 187 ASP A C 1
ATOM 1426 O O . ASP A 1 189 ? -10.936 72.927 24.901 1.00 13.77 187 ASP A O 1
ATOM 1431 N N . GLY A 1 190 ? -12.747 71.625 25.040 1.00 12.30 188 GLY A N 1
ATOM 1432 C CA . GLY A 1 190 ? -12.255 70.759 23.975 1.00 12.70 188 GLY A CA 1
ATOM 1433 C C . GLY A 1 190 ? -12.128 71.566 22.677 1.00 12.52 188 GLY A C 1
ATOM 1434 O O . GLY A 1 190 ? -11.116 71.471 21.981 1.00 13.80 188 GLY A O 1
ATOM 1435 N N . ALA A 1 191 ? -13.160 72.365 22.349 1.00 12.83 189 ALA A N 1
ATOM 1436 C CA . ALA A 1 191 ? -13.113 73.144 21.137 1.00 12.73 189 ALA A CA 1
ATOM 1437 C C . ALA A 1 191 ? -12.042 74.220 21.210 1.00 12.64 189 ALA A C 1
ATOM 1438 O O . ALA A 1 191 ? -11.306 74.408 20.230 1.00 13.37 189 ALA A O 1
ATOM 1440 N N . ALA A 1 192 ? -11.995 74.934 22.327 1.00 12.06 190 ALA A N 1
ATOM 1441 C CA . ALA A 1 192 ? -11.036 76.035 22.451 1.00 12.15 190 ALA A CA 1
ATOM 1442 C C . ALA A 1 192 ? -9.610 75.510 22.487 1.00 12.29 190 ALA A C 1
ATOM 1443 O O . ALA A 1 192 ? -8.698 76.168 22.002 1.00 13.56 190 ALA A O 1
ATOM 1445 N N . PHE A 1 193 ? -9.378 74.319 23.033 1.00 12.33 191 PHE A N 1
ATOM 1446 C CA . PHE A 1 193 ? -8.012 73.780 23.021 1.00 11.63 191 PHE A CA 1
ATOM 1447 C C . PHE A 1 193 ? -7.604 73.445 21.590 1.00 11.97 191 PHE A C 1
ATOM 1448 O O . PHE A 1 193 ? -6.465 73.732 21.162 1.00 12.28 191 PHE A O 1
ATOM 1456 N N . ILE A 1 194 ? -8.495 72.853 20.813 1.00 11.89 192 ILE A N 1
ATOM 1457 C CA . ILE A 1 194 ? -8.154 72.607 19.401 1.00 12.38 192 ILE A CA 1
ATOM 1458 C C . ILE A 1 194 ? -7.907 73.913 18.647 1.00 12.84 192 ILE A C 1
ATOM 1459 O O . ILE A 1 194 ? -6.922 74.032 17.905 1.00 13.33 192 ILE A O 1
ATOM 1464 N N . ALA A 1 195 ? -8.731 74.936 18.892 1.00 12.87 193 ALA A N 1
ATOM 1465 C CA . ALA A 1 195 ? -8.480 76.243 18.261 1.00 13.77 193 ALA A CA 1
ATOM 1466 C C . ALA A 1 195 ? -7.168 76.812 18.702 1.00 13.13 193 ALA A C 1
ATOM 1467 O O . ALA A 1 195 ? -6.449 77.415 17.875 1.00 13.73 193 ALA A O 1
ATOM 1469 N N . TYR A 1 196 ? -6.820 76.624 19.971 1.00 12.72 194 TYR A N 1
ATOM 1470 C CA . TYR A 1 196 ? -5.535 77.110 20.470 1.00 12.91 194 TYR A CA 1
ATOM 1471 C C . TYR A 1 196 ? -4.384 76.392 19.758 1.00 13.34 194 TYR A C 1
ATOM 1472 O O . TYR A 1 196 ? -3.395 77.049 19.320 1.00 14.47 194 TYR A O 1
ATOM 1481 N N . LEU A 1 197 ? -4.508 75.090 19.569 1.00 13.33 195 LEU A N 1
ATOM 1482 C CA . LEU A 1 197 ? -3.416 74.358 18.904 1.00 13.67 195 LEU A CA 1
ATOM 1483 C C . LEU A 1 197 ? -3.318 74.804 17.456 1.00 15.17 195 LEU A C 1
ATOM 1484 O O . LEU A 1 197 ? -2.238 74.836 16.890 1.00 16.21 195 LEU A O 1
ATOM 1489 N N . ILE A 1 198 ? -4.440 75.155 16.841 1.00 15.31 196 ILE A N 1
ATOM 1490 C CA . ILE A 1 198 ? -4.427 75.637 15.469 1.00 16.79 196 ILE A CA 1
ATOM 1491 C C . ILE A 1 198 ? -3.734 76.977 15.396 1.00 18.67 196 ILE A C 1
ATOM 1492 O O . ILE A 1 198 ? -2.962 77.203 14.446 1.00 20.31 196 ILE A O 1
ATOM 1497 N N . GLN A 1 199 ? -3.981 77.858 16.368 1.00 19.08 197 GLN A N 1
ATOM 1498 C CA . GLN A 1 199 ? -3.299 79.162 16.440 1.00 22.11 197 GLN A CA 1
ATOM 1499 C C . GLN A 1 199 ? -1.793 79.002 16.670 1.00 23.25 197 GLN A C 1
ATOM 1500 O O . GLN A 1 199 ? -0.996 79.787 16.126 1.00 25.83 197 GLN A O 1
ATOM 1506 N N . GLN A 1 200 ? -1.401 77.974 17.423 1.00 22.74 198 GLN A N 1
ATOM 1507 C CA . GLN A 1 200 ? -0.013 77.723 17.779 1.00 25.09 198 GLN A CA 1
ATOM 1508 C C . GLN A 1 200 ? 0.734 76.967 16.669 1.00 24.11 198 GLN A C 1
ATOM 1509 O O . GLN A 1 200 ? 1.980 77.073 16.597 1.00 25.06 198 GLN A O 1
ATOM 1515 N N . ARG A 1 201 ? 0.022 76.199 15.830 1.00 23.29 199 ARG A N 1
ATOM 1516 C CA . ARG A 1 201 ? 0.616 75.168 14.923 1.00 23.20 199 ARG A CA 1
ATOM 1517 C C . ARG A 1 201 ? 1.744 75.742 14.085 1.00 23.68 199 ARG A C 1
ATOM 1518 O O . ARG A 1 201 ? 2.786 75.093 13.928 1.00 24.08 199 ARG A O 1
ATOM 1526 N N . SER A 1 202 ? 1.553 76.960 13.596 1.00 24.68 200 SER A N 1
ATOM 1527 C CA . SER A 1 202 ? 2.546 77.552 12.696 1.00 24.43 200 SER A CA 1
ATOM 1528 C C . SER A 1 202 ? 3.888 77.869 13.348 1.00 24.36 200 SER A C 1
ATOM 1529 O O . SER A 1 202 ? 4.886 77.998 12.638 1.00 24.01 200 SER A O 1
ATOM 1532 N N . HIS A 1 203 ? 3.917 77.959 14.679 1.00 22.28 201 HIS A N 1
ATOM 1533 C CA . HIS A 1 203 ? 5.035 78.545 15.449 1.00 22.39 201 HIS A CA 1
ATOM 1534 C C . HIS A 1 203 ? 5.523 77.733 16.638 1.00 24.36 201 HIS A C 1
ATOM 1535 O O . HIS A 1 203 ? 6.724 77.610 16.859 1.00 25.29 201 HIS A O 1
ATOM 1542 N N . ALA A 1 204 ? 4.583 77.254 17.464 1.00 25.77 202 ALA A N 1
ATOM 1543 C CA . ALA A 1 204 ? 4.882 76.280 18.506 1.00 27.03 202 ALA A CA 1
ATOM 1544 C C . ALA A 1 204 ? 4.261 74.998 17.998 1.00 27.56 202 ALA A C 1
ATOM 1545 O O . ALA A 1 204 ? 3.035 74.820 18.090 1.00 28.22 202 ALA A O 1
ATOM 1547 N N . VAL A 1 205 ? 5.093 74.146 17.394 1.00 27.41 203 VAL A N 1
ATOM 1548 C CA . VAL A 1 205 ? 4.641 72.895 16.799 1.00 27.21 203 VAL A CA 1
ATOM 1549 C C . VAL A 1 205 ? 3.999 71.975 17.849 1.00 27.28 203 VAL A C 1
ATOM 1550 O O . VAL A 1 205 ? 4.637 71.646 18.864 1.00 27.12 203 VAL A O 1
ATOM 1554 N N . PRO A 1 206 ? 2.752 71.539 17.584 1.00 26.90 204 PRO A N 1
ATOM 1555 C CA . PRO A 1 206 ? 2.106 70.658 18.550 1.00 25.78 204 PRO A CA 1
ATOM 1556 C C . PRO A 1 206 ? 2.743 69.279 18.654 1.00 24.88 204 PRO A C 1
ATOM 1557 O O . PRO A 1 206 ? 3.360 68.750 17.725 1.00 25.86 204 PRO A O 1
ATOM 1561 N N . GLU A 1 207 ? 2.566 68.731 19.836 1.00 21.26 205 GLU A N 1
ATOM 1562 C CA . GLU A 1 207 ? 2.856 67.346 20.149 1.00 19.76 205 GLU A CA 1
ATOM 1563 C C . GLU A 1 207 ? 2.016 66.394 19.311 1.00 18.36 205 GLU A C 1
ATOM 1564 O O . GLU A 1 207 ? 0.941 66.763 18.779 1.00 17.26 205 GLU A O 1
ATOM 1570 N N . ARG A 1 208 ? 2.438 65.130 19.250 1.00 16.50 206 ARG A N 1
ATOM 1571 C CA . ARG A 1 208 ? 1.657 64.167 18.497 1.00 16.31 206 ARG A CA 1
ATOM 1572 C C . ARG A 1 208 ? 0.431 63.612 19.239 1.00 14.58 206 ARG A C 1
ATOM 1573 O O . ARG A 1 208 ? -0.424 63.033 18.606 1.00 14.18 206 ARG A O 1
ATOM 1581 N N . LEU A 1 209 ? 0.372 63.806 20.549 1.00 14.91 207 LEU A N 1
ATOM 1582 C CA . LEU A 1 209 ? -0.691 63.226 21.379 1.00 14.12 207 LEU A CA 1
ATOM 1583 C C . LEU A 1 209 ? -0.902 64.041 22.625 1.00 14.10 207 LEU A C 1
ATOM 1584 O O . LEU A 1 209 ? 0.032 64.351 23.334 1.00 15.53 207 LEU A O 1
ATOM 1589 N N . TYR A 1 210 ? -2.181 64.343 22.907 1.00 13.72 208 TYR A N 1
ATOM 1590 C CA . TYR A 1 210 ? -2.577 64.931 24.203 1.00 13.22 208 TYR A CA 1
ATOM 1591 C C . TYR A 1 210 ? -3.773 64.204 24.714 1.00 12.68 208 TYR A C 1
ATOM 1592 O O . TYR A 1 210 ? -4.679 63.850 23.941 1.00 14.81 208 TYR A O 1
ATOM 1601 N N . ILE A 1 211 ? -3.798 64.047 26.025 1.00 12.84 209 ILE A N 1
ATOM 1602 C CA . ILE A 1 211 ? -5.026 63.729 26.741 1.00 14.01 209 ILE A CA 1
ATOM 1603 C C . ILE A 1 211 ? -5.734 65.072 26.988 1.00 13.30 209 ILE A C 1
ATOM 1604 O O . ILE A 1 211 ? -5.143 66.030 27.508 1.00 13.73 209 ILE A O 1
ATOM 1609 N N . VAL A 1 212 ? -6.998 65.164 26.581 1.00 12.69 210 VAL A N 1
ATOM 1610 C CA . VAL A 1 212 ? -7.783 66.392 26.745 1.00 12.86 210 VAL A CA 1
ATOM 1611 C C . VAL A 1 212 ? -8.789 66.128 27.841 1.00 13.31 210 VAL A C 1
ATOM 1612 O O . VAL A 1 212 ? -9.801 65.452 27.617 1.00 12.46 210 VAL A O 1
ATOM 1616 N N . THR A 1 213 ? -8.474 66.648 29.018 1.00 11.64 211 THR A N 1
ATOM 1617 C CA . THR A 1 213 ? -9.268 66.395 30.235 1.00 12.18 211 THR A CA 1
ATOM 1618 C C . THR A 1 213 ? -9.027 67.538 31.209 1.00 11.96 211 THR A C 1
ATOM 1619 O O . THR A 1 213 ? -8.043 68.267 31.067 1.00 13.22 211 THR A O 1
ATOM 1623 N N . ASP A 1 214 ? -9.936 67.723 32.162 1.00 12.16 212 ASP A N 1
ATOM 1624 C CA . ASP A 1 214 ? -9.768 68.837 33.093 1.00 12.46 212 ASP A CA 1
ATOM 1625 C C . ASP A 1 214 ? -8.892 68.461 34.282 1.00 13.09 212 ASP A C 1
ATOM 1626 O O . ASP A 1 214 ? -8.297 67.396 34.272 1.00 13.01 212 ASP A O 1
ATOM 1631 N N . ASN A 1 215 ? -8.796 69.340 35.263 1.00 12.63 213 ASN A N 1
ATOM 1632 C CA . ASN A 1 215 ? -7.850 69.165 36.369 1.00 13.07 213 ASN A CA 1
ATOM 1633 C C . ASN A 1 215 ? -8.278 68.192 37.456 1.00 13.17 213 ASN A C 1
ATOM 1634 O O . ASN A 1 215 ? -7.426 67.832 38.306 1.00 15.02 213 ASN A O 1
ATOM 1639 N N . GLN A 1 216 ? -9.552 67.770 37.492 1.00 12.94 214 GLN A N 1
ATOM 1640 C CA . GLN A 1 216 ? -10.027 67.055 38.693 1.00 13.18 214 GLN A CA 1
ATOM 1641 C C . GLN A 1 216 ? -10.884 65.851 38.381 1.00 13.51 214 GLN A C 1
ATOM 1642 O O . GLN A 1 216 ? -12.099 65.956 38.378 1.00 13.42 214 GLN A O 1
ATOM 1648 N N . PRO A 1 217 ? -10.268 64.694 38.175 1.00 13.20 215 PRO A N 1
ATOM 1649 C CA . PRO A 1 217 ? -11.062 63.468 38.160 1.00 13.98 215 PRO A CA 1
ATOM 1650 C C . PRO A 1 217 ? -11.685 63.286 39.548 1.00 12.71 215 PRO A C 1
ATOM 1651 O O . PRO A 1 217 ? -11.128 63.686 40.560 1.00 12.66 215 PRO A O 1
ATOM 1655 N N . LEU A 1 218 ? -12.835 62.636 39.593 1.00 11.96 216 LEU A N 1
ATOM 1656 C CA . LEU A 1 218 ? -13.408 62.323 40.904 1.00 12.17 216 LEU A CA 1
ATOM 1657 C C . LEU A 1 218 ? -14.252 61.080 40.802 1.00 12.03 216 LEU A C 1
ATOM 1658 O O . LEU A 1 218 ? -14.717 60.709 39.723 1.00 12.72 216 LEU A O 1
ATOM 1663 N N . PRO A 1 219 ? -14.458 60.423 41.941 1.00 11.86 217 PRO A N 1
ATOM 1664 C CA . PRO A 1 219 ? -15.329 59.262 41.935 1.00 12.14 217 PRO A CA 1
ATOM 1665 C C . PRO A 1 219 ? -16.755 59.685 41.585 1.00 12.05 217 PRO A C 1
ATOM 1666 O O . PRO A 1 219 ? -17.201 60.769 42.009 1.00 11.63 217 PRO A O 1
ATOM 1670 N N . VAL A 1 220 ? -17.461 58.837 40.852 1.00 11.84 218 VAL A N 1
ATOM 1671 C CA . VAL A 1 220 ? -18.772 59.207 40.307 1.00 12.41 218 VAL A CA 1
ATOM 1672 C C . VAL A 1 220 ? -19.758 59.592 41.437 1.00 12.55 218 VAL A C 1
ATOM 1673 O O . VAL A 1 220 ? -20.563 60.488 41.284 1.00 12.70 218 VAL A O 1
ATOM 1677 N N . HIS A 1 221 ? -19.676 58.919 42.578 1.00 12.56 219 HIS A N 1
ATOM 1678 C CA . HIS A 1 221 ? -20.577 59.271 43.667 1.00 11.79 219 HIS A CA 1
ATOM 1679 C C . HIS A 1 221 ? -20.312 60.632 44.250 1.00 12.76 219 HIS A C 1
ATOM 1680 O O . HIS A 1 221 ? -21.233 61.284 44.701 1.00 13.74 219 HIS A O 1
ATOM 1687 N N . ASP A 1 222 ? -19.059 61.075 44.236 1.00 12.50 220 ASP A N 1
ATOM 1688 C CA . ASP A 1 222 ? -18.808 62.423 44.707 1.00 12.83 220 ASP A CA 1
ATOM 1689 C C . ASP A 1 222 ? -19.406 63.456 43.758 1.00 13.29 220 ASP A C 1
ATOM 1690 O O . ASP A 1 222 ? -19.938 64.475 44.197 1.00 12.63 220 ASP A O 1
ATOM 1695 N N . LEU A 1 223 ? -19.337 63.207 42.460 1.00 11.97 221 LEU A N 1
ATOM 1696 C CA . LEU A 1 223 ? -19.918 64.127 41.494 1.00 12.94 221 LEU A CA 1
ATOM 1697 C C . LEU A 1 223 ? -21.441 64.127 41.622 1.00 12.28 221 LEU A C 1
ATOM 1698 O O . LEU A 1 223 ? -22.046 65.191 41.658 1.00 13.46 221 LEU A O 1
ATOM 1703 N N . LEU A 1 224 ? -22.031 62.942 41.726 1.00 13.11 222 LEU A N 1
ATOM 1704 C CA . LEU A 1 224 ? -23.492 62.830 41.837 1.00 12.54 222 LEU A CA 1
ATOM 1705 C C . LEU A 1 224 ? -23.993 63.500 43.107 1.00 13.02 222 LEU A C 1
ATOM 1706 O O . LEU A 1 224 ? -24.974 64.214 43.032 1.00 12.89 222 LEU A O 1
ATOM 1711 N N . ARG A 1 225 ? -23.293 63.323 44.232 1.00 13.09 223 ARG A N 1
ATOM 1712 C CA . ARG A 1 225 ? -23.732 63.987 45.461 1.00 12.47 223 ARG A CA 1
ATOM 1713 C C . ARG A 1 225 ? -23.582 65.492 45.367 1.00 13.05 223 ARG A C 1
ATOM 1714 O O . ARG A 1 225 ? -24.438 66.202 45.859 1.00 13.98 223 ARG A O 1
ATOM 1722 N N . TRP A 1 226 ? -22.497 65.978 44.743 1.00 13.26 224 TRP A N 1
ATOM 1723 C CA . TRP A 1 226 ? -22.286 67.433 44.62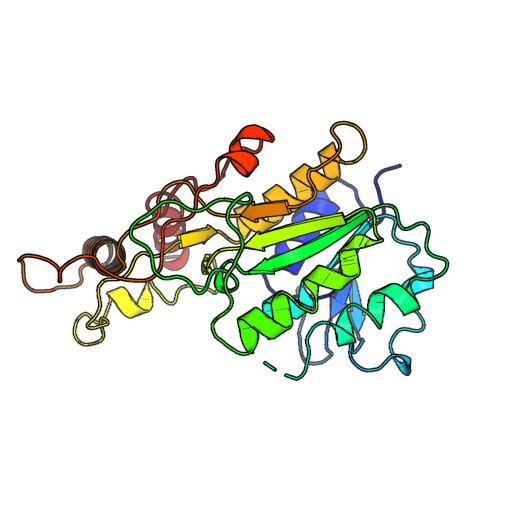0 1.00 13.68 224 TRP A CA 1
ATOM 1724 C C . TRP A 1 226 ? -23.431 68.002 43.762 1.00 14.71 224 TRP A C 1
ATOM 1725 O O . TRP A 1 226 ? -24.033 69.062 44.077 1.00 14.44 224 TRP A O 1
ATOM 1736 N N . LEU A 1 227 ? -23.741 67.319 42.660 1.00 13.27 225 LEU A N 1
ATOM 1737 C CA . LEU A 1 227 ? -24.816 67.747 41.788 1.00 14.33 225 LEU A CA 1
ATOM 1738 C C . LEU A 1 227 ? -26.203 67.662 42.456 1.00 14.40 225 LEU A C 1
ATOM 1739 O O . LEU A 1 227 ? -27.076 68.512 42.227 1.00 14.97 225 LEU A O 1
ATOM 1744 N N . ALA A 1 228 ? -26.372 66.640 43.286 1.00 14.47 226 ALA A N 1
ATOM 1745 C CA . ALA A 1 228 ? -27.627 66.457 44.013 1.00 14.51 226 ALA A CA 1
ATOM 1746 C C . ALA A 1 228 ? -27.761 67.592 45.034 1.00 14.51 226 ALA A C 1
ATOM 1747 O O . ALA A 1 228 ? -28.842 68.194 45.127 1.00 14.98 226 ALA A O 1
ATOM 1749 N N . ASP A 1 229 ? -26.668 67.929 45.727 1.00 14.38 227 ASP A N 1
ATOM 1750 C CA . ASP A 1 229 ? -26.677 69.005 46.720 1.00 15.24 227 ASP A CA 1
ATOM 1751 C C . ASP A 1 229 ? -27.095 70.333 46.108 1.00 16.93 227 ASP A C 1
ATOM 1752 O O . ASP A 1 229 ? -27.917 71.082 46.664 1.00 18.76 227 ASP A O 1
ATOM 1757 N N . ARG A 1 230 ? -26.608 70.621 44.924 1.00 17.70 228 ARG A N 1
ATOM 1758 C CA . ARG A 1 230 ? -26.939 71.895 44.319 1.00 18.47 228 ARG A CA 1
ATOM 1759 C C . ARG A 1 230 ? -28.303 71.929 43.661 1.00 18.44 228 ARG A C 1
ATOM 1760 O O . ARG A 1 230 ? -28.744 72.981 43.228 1.00 21.12 228 ARG A O 1
ATOM 1768 N N . GLN A 1 231 ? -28.980 70.791 43.575 1.00 17.15 2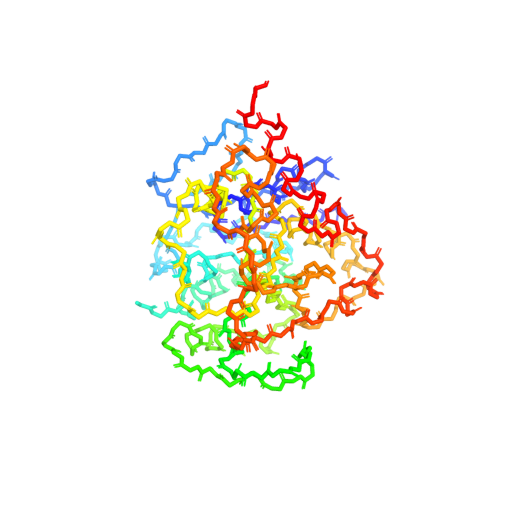29 GLN A N 1
ATOM 1769 C CA . GLN A 1 231 ? -30.317 70.728 43.010 1.00 16.65 229 GLN A CA 1
ATOM 1770 C C . GLN A 1 231 ? -31.428 70.400 44.029 1.00 17.02 229 GLN A C 1
ATOM 1771 O O . GLN A 1 231 ? -32.577 70.111 43.634 1.00 17.88 229 GLN A O 1
ATOM 1777 N N . GLY A 1 232 ? -31.083 70.414 45.315 1.00 17.29 230 GLY A N 1
ATOM 1778 C CA . GLY A 1 232 ? -32.075 70.120 46.346 1.00 16.08 230 GLY A CA 1
ATOM 1779 C C . GLY A 1 232 ? -32.585 68.692 46.277 1.00 16.76 230 GLY A C 1
ATOM 1780 O O . GLY A 1 232 ? -33.785 68.445 46.450 1.00 17.23 230 GLY A O 1
ATOM 1781 N N . ILE A 1 233 ? -31.705 67.744 45.995 1.00 15.20 231 ILE A N 1
ATOM 1782 C CA . ILE A 1 233 ? -32.073 66.333 45.868 1.00 15.26 231 ILE A CA 1
ATOM 1783 C C . ILE A 1 233 ? -31.670 65.592 47.118 1.00 16.12 231 ILE A C 1
ATOM 1784 O O . ILE A 1 233 ? -30.526 65.612 47.536 1.00 16.67 231 ILE A O 1
ATOM 1789 N N . ALA A 1 234 ? -32.636 64.927 47.744 1.00 15.93 232 ALA A N 1
ATOM 1790 C CA . ALA A 1 234 ? -32.375 64.197 48.969 1.00 15.81 232 ALA A CA 1
ATOM 1791 C C . ALA A 1 234 ? -31.723 62.862 48.742 1.00 14.98 232 ALA A C 1
ATOM 1792 O O . ALA A 1 234 ? -32.075 62.134 47.807 1.00 16.81 232 ALA A O 1
ATOM 1794 N N . TYR A 1 235 ? -30.780 62.501 49.613 1.00 15.44 233 TYR A N 1
ATOM 1795 C CA . TYR A 1 235 ? -30.244 61.131 49.629 1.00 15.49 233 TYR A CA 1
ATOM 1796 C C . TYR A 1 235 ? -29.759 60.894 51.064 1.00 15.85 233 TYR A C 1
ATOM 1797 O O . TYR A 1 235 ? -29.609 61.867 51.834 1.00 16.14 233 TYR A O 1
ATOM 1806 N N . PRO A 1 236 ? -29.488 59.640 51.411 1.00 16.78 234 PRO A N 1
ATOM 1807 C CA . PRO A 1 236 ? -29.099 59.372 52.819 1.00 17.11 234 PRO A CA 1
ATOM 1808 C C . PRO A 1 236 ? -27.665 59.794 53.065 1.00 16.48 234 PRO A C 1
ATOM 1809 O O . PRO A 1 236 ? -26.753 59.510 52.262 1.00 17.52 234 PRO A O 1
ATOM 1813 N N . ALA A 1 237 ? -27.474 60.487 54.186 1.00 16.51 235 ALA A N 1
ATOM 1814 C CA . ALA A 1 237 ? -26.109 60.834 54.621 1.00 17.44 235 ALA A CA 1
ATOM 1815 C C . ALA A 1 237 ? -25.328 59.563 54.894 1.00 18.66 235 ALA A C 1
ATOM 1816 O O . ALA A 1 237 ? -25.89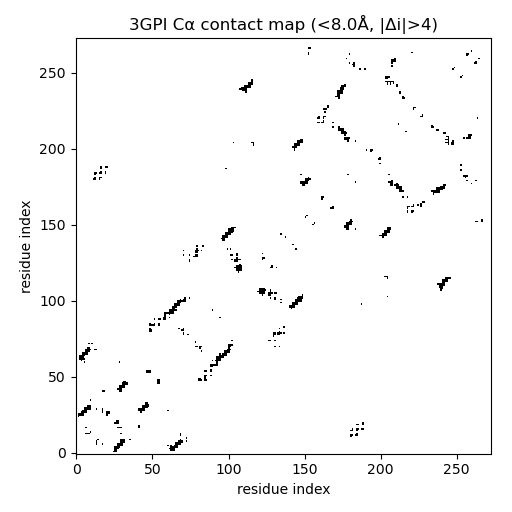7 58.545 55.257 1.00 18.82 235 ALA A O 1
ATOM 1818 N N . GLY A 1 238 ? -24.007 59.612 54.729 1.00 18.84 236 GLY A N 1
ATOM 1819 C CA . GLY A 1 238 ? -23.206 58.446 54.994 1.00 19.11 236 GLY A CA 1
ATOM 1820 C C . GLY A 1 238 ? -22.075 58.337 53.998 1.00 20.73 236 GLY A C 1
ATOM 1821 O O . GLY A 1 238 ? -21.965 59.120 53.051 1.00 20.06 236 GLY A O 1
ATOM 1822 N N . ALA A 1 239 ? -21.231 57.354 54.223 1.00 20.76 237 ALA A N 1
ATOM 1823 C CA . ALA A 1 239 ? -20.110 57.063 53.323 1.00 21.89 237 ALA A CA 1
ATOM 1824 C C . ALA A 1 239 ? -20.606 56.743 51.918 1.00 21.71 237 ALA A C 1
ATOM 1825 O O . ALA A 1 239 ? -21.637 56.132 51.740 1.00 22.12 237 ALA A O 1
ATOM 1827 N N . THR A 1 240 ? -19.851 57.183 50.909 1.00 22.08 238 THR A N 1
ATOM 1828 C CA . THR A 1 240 ? -20.032 56.661 49.557 1.00 21.27 238 THR A CA 1
ATOM 1829 C C . THR A 1 240 ? -19.476 55.247 49.471 1.00 21.34 238 THR A C 1
ATOM 1830 O O . THR A 1 240 ? -18.744 54.797 50.367 1.00 21.40 238 THR A O 1
ATOM 1834 N N . PRO A 1 241 ? -19.811 54.508 48.408 1.00 21.42 239 PRO A N 1
ATOM 1835 C CA . PRO A 1 241 ? -19.187 53.201 48.238 1.00 21.35 239 PRO A CA 1
ATOM 1836 C C . PRO A 1 241 ? -17.667 53.383 48.103 1.00 21.86 239 PRO A C 1
ATOM 1837 O O . PRO A 1 241 ? -17.207 54.460 47.748 1.00 21.15 239 PRO A O 1
ATOM 1841 N N . PRO A 1 242 ? -16.866 52.374 48.451 1.00 21.82 240 PRO A N 1
ATOM 1842 C CA . PRO A 1 242 ? -15.433 52.460 48.242 1.00 22.17 240 PRO A CA 1
ATOM 1843 C C . PRO A 1 242 ? -15.077 52.908 46.804 1.00 21.45 240 PRO A C 1
ATOM 1844 O O . PRO A 1 242 ? -15.719 52.491 45.808 1.00 21.37 240 PRO A O 1
ATOM 1848 N N . VAL A 1 243 ? -14.075 53.777 46.721 1.00 21.83 241 VAL A N 1
ATOM 1849 C CA . VAL A 1 243 ? -13.643 54.326 45.439 1.00 22.16 241 VAL A CA 1
ATOM 1850 C C . VAL A 1 243 ? -12.835 53.260 44.724 1.00 21.81 241 VAL A C 1
ATOM 1851 O O . VAL A 1 243 ? -11.776 52.829 45.225 1.00 23.71 241 VAL A O 1
ATOM 1855 N N . GLN A 1 244 ? -13.322 52.834 43.565 1.00 20.39 242 GLN A N 1
ATOM 1856 C CA . GLN A 1 244 ? -12.673 51.779 42.810 1.00 20.80 242 GLN A CA 1
ATOM 1857 C C . GLN A 1 244 ? -13.214 51.720 41.388 1.00 18.87 242 GLN A C 1
ATOM 1858 O O . GLN A 1 244 ? -14.418 51.734 41.162 1.00 18.80 242 GLN A O 1
ATOM 1864 N N . GLY A 1 245 ? -12.308 51.700 40.412 1.00 19.13 243 GLY A N 1
ATOM 1865 C CA . GLY A 1 245 ? -12.698 51.525 39.035 1.00 16.76 243 GLY A CA 1
ATOM 1866 C C . GLY A 1 245 ? -12.254 52.646 38.094 1.00 15.51 243 GLY A C 1
ATOM 1867 O O . GLY A 1 245 ? -12.019 53.784 38.510 1.00 15.38 243 GLY A O 1
ATOM 1868 N N . ASN A 1 246 ? -12.094 52.278 36.826 1.00 15.88 244 ASN A N 1
ATOM 1869 C CA . ASN A 1 246 ? -11.640 53.190 35.785 1.00 15.96 244 ASN A CA 1
ATOM 1870 C C . ASN A 1 246 ? -10.227 53.696 36.118 1.00 16.91 244 ASN A C 1
ATOM 1871 O O . ASN A 1 246 ? -9.421 52.898 36.600 1.00 17.01 244 ASN A O 1
ATOM 1876 N N . LYS A 1 247 ? -9.904 54.977 35.908 1.00 16.70 245 LYS A N 1
ATOM 1877 C CA . LYS A 1 247 ? -8.540 55.487 36.150 1.00 16.25 245 LYS A CA 1
ATOM 1878 C C . LYS A 1 247 ? -8.589 56.975 36.266 1.00 15.50 245 LYS A C 1
ATOM 1879 O O . LYS A 1 247 ? -9.636 57.563 36.011 1.00 14.81 245 LYS A O 1
ATOM 1885 N N . LYS A 1 248 ? -7.467 57.577 36.633 1.00 14.98 246 LYS A N 1
ATOM 1886 C CA . LYS A 1 248 ? -7.366 59.037 36.673 1.00 14.86 246 LYS A CA 1
ATOM 1887 C C . LYS A 1 248 ? -6.491 59.437 35.528 1.00 16.21 246 LYS A C 1
ATOM 1888 O O . LYS A 1 248 ? -5.472 58.826 35.263 1.00 16.51 246 LYS A O 1
ATOM 1894 N N . LEU A 1 249 ? -6.900 60.476 34.829 1.00 15.00 247 LEU A N 1
ATOM 1895 C CA . LEU A 1 249 ? -6.128 60.939 33.689 1.00 14.85 247 LEU A CA 1
ATOM 1896 C C . LEU A 1 249 ? -5.529 62.309 33.941 1.00 13.90 247 LEU A C 1
ATOM 1897 O O . LEU A 1 249 ? -6.210 63.251 34.362 1.00 15.46 247 LEU A O 1
ATOM 1902 N N . SER A 1 250 ? -4.210 62.408 33.728 1.00 14.99 248 SER A N 1
ATOM 1903 C CA . SER A 1 250 ? -3.470 63.643 33.887 1.00 14.14 248 SER A CA 1
ATOM 1904 C C . SER A 1 250 ? -3.503 64.508 32.631 1.00 14.41 248 SER A C 1
ATOM 1905 O O . SER A 1 250 ? -3.221 64.041 31.546 1.00 15.17 248 SER A O 1
ATOM 1908 N N . ASN A 1 251 ? -3.793 65.787 32.822 1.00 14.76 249 ASN A N 1
ATOM 1909 C CA . ASN A 1 251 ? -3.709 66.763 31.745 1.00 14.50 249 ASN A CA 1
ATOM 1910 C C . ASN A 1 251 ? -2.445 67.609 31.784 1.00 15.02 249 ASN A C 1
ATOM 1911 O O . ASN A 1 251 ? -2.439 68.730 31.287 1.00 15.21 249 ASN A O 1
ATOM 1916 N N . ALA A 1 252 ? -1.359 67.061 32.320 1.00 14.13 250 ALA A N 1
ATOM 1917 C CA . ALA A 1 252 ? -0.124 67.812 32.443 1.00 15.35 250 ALA A CA 1
ATOM 1918 C C . ALA A 1 252 ? 0.355 68.400 31.112 1.00 14.65 250 ALA A C 1
ATOM 1919 O O . ALA A 1 252 ? 0.814 69.552 31.076 1.00 15.77 250 ALA A O 1
ATOM 1921 N N . ARG A 1 253 ? 0.337 67.592 30.061 1.00 14.93 251 ARG A N 1
ATOM 1922 C CA . ARG A 1 253 ? 0.793 68.069 28.736 1.00 15.42 251 ARG A CA 1
ATOM 1923 C C . ARG A 1 253 ? -0.111 69.197 28.200 1.00 16.65 251 ARG A C 1
ATOM 1924 O O . ARG A 1 253 ? 0.358 70.215 27.711 1.00 17.36 251 ARG A O 1
ATOM 1932 N N . LEU A 1 254 ? -1.429 69.071 28.354 1.00 15.35 252 LEU A N 1
ATOM 1933 C CA . LEU A 1 254 ? -2.322 70.142 27.936 1.00 14.56 252 LEU A CA 1
ATOM 1934 C C . LEU A 1 254 ? -1.998 71.430 28.698 1.00 14.37 252 LEU A C 1
ATOM 1935 O O . LEU A 1 254 ? -1.895 72.506 28.100 1.00 15.49 252 LEU A O 1
ATOM 1940 N N . LEU A 1 255 ? -1.768 71.346 30.007 1.00 14.55 253 LEU A N 1
ATOM 1941 C CA . LEU A 1 255 ? -1.428 72.536 30.777 1.00 15.16 253 LEU A CA 1
ATOM 1942 C C . LEU A 1 255 ? -0.076 73.109 30.297 1.00 14.80 253 LEU A C 1
ATOM 1943 O O . LEU A 1 255 ? 0.048 74.343 30.188 1.00 16.35 253 LEU A O 1
ATOM 1948 N N . ALA A 1 256 ? 0.884 72.236 30.002 1.00 15.60 254 ALA A N 1
ATOM 1949 C CA . ALA A 1 256 ? 2.231 72.686 29.569 1.00 16.20 254 ALA A CA 1
ATOM 1950 C C . ALA A 1 256 ? 2.221 73.349 28.199 1.00 17.88 254 ALA A C 1
ATOM 1951 O O . ALA A 1 256 ? 3.163 74.070 27.846 1.00 18.63 254 ALA A O 1
ATOM 1953 N N . SER A 1 257 ? 1.145 73.178 27.434 1.00 17.16 255 SER A N 1
ATOM 1954 C CA . SER A 1 257 ? 1.021 73.833 26.122 1.00 16.82 255 SER A CA 1
ATOM 1955 C C . SER A 1 257 ? 0.733 75.295 26.301 1.00 16.72 255 SER A C 1
ATOM 1956 O O . SER A 1 257 ? 0.835 76.056 25.320 1.00 17.63 255 SER A O 1
ATOM 1959 N N . GLY A 1 258 ? 0.330 75.698 27.509 1.00 15.51 256 GLY A N 1
ATOM 1960 C CA . GLY A 1 258 ? -0.036 77.085 27.777 1.00 15.55 256 GLY A CA 1
ATOM 1961 C C . GLY A 1 258 ? -1.531 77.339 27.686 1.00 16.52 256 GLY A C 1
ATOM 1962 O O . GLY A 1 258 ? -1.976 78.442 28.001 1.00 18.27 256 GLY A O 1
ATOM 1963 N N . TYR A 1 259 ? -2.287 76.327 27.258 1.00 15.68 257 TYR A N 1
ATOM 1964 C CA . TYR A 1 259 ? -3.729 76.496 27.171 1.00 15.88 257 TYR A CA 1
ATOM 1965 C C . TYR A 1 259 ? -4.312 76.718 28.562 1.00 15.83 257 TYR A C 1
ATOM 1966 O O . TYR A 1 259 ? -3.934 76.029 29.512 1.00 17.64 257 TYR A O 1
ATOM 1975 N N . GLN A 1 260 ? -5.243 77.665 28.671 1.00 15.73 258 GLN A N 1
ATOM 1976 C CA . GLN A 1 260 ? -5.923 77.962 29.951 1.00 17.40 258 GLN A CA 1
ATOM 1977 C C . GLN A 1 260 ? -7.356 77.458 29.929 1.00 15.38 258 GLN A C 1
ATOM 1978 O O . GLN A 1 260 ? -8.180 77.877 29.129 1.00 16.31 258 GLN A O 1
ATOM 1984 N N . LEU A 1 261 ? -7.642 76.492 30.799 1.00 14.55 259 LEU A N 1
ATOM 1985 C CA . LEU A 1 261 ? -8.999 75.980 30.853 1.00 15.13 259 LEU A CA 1
ATOM 1986 C C . LEU A 1 261 ? -10.038 77.029 31.231 1.00 14.75 259 LEU A C 1
ATOM 1987 O O . LEU A 1 261 ? -9.863 77.791 32.201 1.00 16.19 259 LEU A O 1
ATOM 1992 N N . ILE A 1 262 ? -11.118 77.046 30.472 1.00 13.72 260 ILE A N 1
ATOM 1993 C CA . ILE A 1 262 ? -12.281 77.882 30.798 1.00 14.50 260 ILE A CA 1
ATOM 1994 C C . ILE A 1 262 ? -12.956 77.324 32.055 1.00 15.02 260 ILE A C 1
ATOM 1995 O O . ILE A 1 262 ? -13.372 78.079 32.930 1.00 17.04 260 ILE A O 1
ATOM 2000 N N . TYR A 1 263 ? -13.076 75.994 32.126 1.00 14.35 261 TYR A N 1
ATOM 2001 C CA . TYR A 1 263 ? -13.729 75.302 33.225 1.00 15.21 261 TYR A CA 1
ATOM 2002 C C . TYR A 1 263 ? -12.738 74.322 33.777 1.00 15.18 261 TYR A C 1
ATOM 2003 O O . TYR A 1 263 ? -12.718 73.153 33.371 1.00 14.58 261 TYR A O 1
ATOM 2012 N N . PRO A 1 264 ? -11.885 74.775 34.704 1.00 14.83 262 PRO A N 1
ATOM 2013 C CA . PRO A 1 264 ? -10.765 73.935 35.175 1.00 14.89 262 PRO A CA 1
ATOM 2014 C C . PRO A 1 264 ? -11.236 72.639 35.832 1.00 14.72 262 PRO A C 1
ATOM 2015 O O . PRO A 1 264 ? -10.491 71.681 35.861 1.00 14.95 262 PRO A O 1
ATOM 2019 N N . ASP A 1 265 ? -12.454 72.620 36.374 1.00 14.83 263 ASP A N 1
ATOM 2020 C CA . ASP A 1 265 ? -12.936 71.445 37.091 1.00 15.26 263 ASP A CA 1
ATOM 2021 C C . ASP A 1 265 ? -14.462 71.448 37.052 1.00 14.40 263 ASP A C 1
ATOM 2022 O O . ASP A 1 265 ? -15.093 72.411 36.573 1.00 14.74 263 ASP A O 1
ATOM 2027 N N . TYR A 1 266 ? -15.065 70.382 37.575 1.00 12.96 264 TYR A N 1
ATOM 2028 C CA . TYR A 1 266 ? -16.503 70.175 37.519 1.00 12.55 264 TYR A CA 1
ATOM 2029 C C . TYR A 1 266 ? -17.287 71.267 38.270 1.00 13.46 264 TYR A C 1
ATOM 2030 O O . TYR A 1 266 ? -18.429 71.545 37.923 1.00 14.01 264 TYR A O 1
ATOM 2039 N N . VAL A 1 267 ? -16.670 71.845 39.287 1.00 14.32 265 VAL A N 1
ATOM 2040 C CA . VAL A 1 267 ? -17.337 72.919 40.072 1.00 15.23 265 VAL A CA 1
ATOM 2041 C C . VAL A 1 267 ? -17.665 74.110 39.167 1.00 16.39 265 VAL A C 1
ATOM 2042 O O . VAL A 1 267 ? -18.804 74.608 39.165 1.00 17.41 265 VAL A O 1
ATOM 2046 N N . SER A 1 268 ? -16.690 74.514 38.348 1.00 16.35 266 SER A N 1
ATOM 2047 C CA A SER A 1 268 ? -16.864 75.595 37.380 0.50 16.93 266 SER A CA 1
ATOM 2048 C CA B SER A 1 268 ? -16.985 75.635 37.460 0.50 16.75 266 SER A CA 1
ATOM 2049 C C . SER A 1 268 ? -17.838 75.232 36.258 1.00 16.85 266 SER A C 1
ATOM 2050 O O . SER A 1 268 ? -18.776 75.975 35.922 1.00 17.26 266 SER A O 1
ATOM 2055 N N . GLY A 1 269 ? -17.601 74.082 35.623 1.00 14.94 267 GLY A N 1
ATOM 2056 C CA . GLY A 1 269 ? -18.387 73.678 34.496 1.00 15.13 267 GLY A CA 1
ATOM 2057 C C . GLY A 1 269 ? -19.831 73.373 34.850 1.00 15.58 267 GLY A C 1
ATOM 2058 O O . GLY A 1 269 ? -20.758 73.880 34.198 1.00 16.38 267 GLY A O 1
ATOM 2059 N N . TYR A 1 270 ? -20.035 72.518 35.845 1.00 15.24 268 TYR A N 1
ATOM 2060 C CA . TYR A 1 270 ? -21.404 72.235 36.233 1.00 15.93 268 TYR A CA 1
ATOM 2061 C C . TYR A 1 270 ? -22.057 73.424 36.918 1.00 17.23 268 TYR A C 1
ATOM 2062 O O . TYR A 1 270 ? -23.252 73.623 36.740 1.00 18.10 268 TYR A O 1
ATOM 2071 N N . GLY A 1 271 ? -21.279 74.217 37.647 1.00 17.03 269 GLY A N 1
ATOM 2072 C CA . GLY A 1 271 ? -21.826 75.524 38.132 1.00 18.38 269 GLY A CA 1
ATOM 2073 C C . GLY A 1 271 ? -22.451 76.339 36.980 1.00 20.60 269 GLY A C 1
ATOM 2074 O O . GLY A 1 271 ? -23.609 76.815 37.073 1.00 20.39 269 GLY A O 1
ATOM 2075 N N . ALA A 1 272 ? -21.736 76.470 35.860 1.00 19.37 270 ALA A N 1
ATOM 2076 C CA . ALA A 1 272 ? -22.244 77.252 34.723 1.00 21.05 270 ALA A CA 1
ATOM 2077 C C . ALA A 1 272 ? -23.485 76.609 34.084 1.00 21.82 270 ALA A C 1
ATOM 2078 O O . ALA A 1 272 ? -24.390 77.291 33.603 1.00 23.67 270 ALA A O 1
ATOM 2080 N N . LEU A 1 273 ? -23.574 75.288 34.113 1.00 21.08 271 LEU A N 1
ATOM 2081 C CA . LEU A 1 273 ? -24.612 74.641 33.346 1.00 22.44 271 LEU A CA 1
ATOM 2082 C C . LEU A 1 273 ? -25.884 74.667 34.127 1.00 22.79 271 LEU A C 1
ATOM 2083 O O . LEU A 1 273 ? -26.972 74.849 33.551 1.00 23.03 271 LEU A O 1
ATOM 2088 N N . LEU A 1 274 ? -25.754 74.530 35.440 1.00 21.49 272 LEU A N 1
ATOM 2089 C CA . LEU A 1 274 ? -26.904 74.655 36.311 1.00 24.30 272 LEU A CA 1
ATOM 2090 C C . LEU A 1 274 ? -27.463 76.063 36.160 1.00 24.14 272 LEU A C 1
ATOM 2091 O O . LEU A 1 274 ? -28.669 76.229 35.954 1.00 25.72 272 LEU A O 1
ATOM 2096 N N . ALA A 1 275 ? -26.592 77.072 36.211 1.00 24.57 273 ALA A N 1
ATOM 2097 C CA . ALA A 1 275 ? -27.052 78.472 36.094 1.00 24.26 273 ALA A CA 1
ATOM 2098 C C . ALA A 1 275 ? -27.811 78.734 34.792 1.00 25.73 273 ALA A C 1
ATOM 2099 O O . ALA A 1 275 ? -28.816 79.430 34.807 1.00 26.46 273 ALA A O 1
ATOM 2101 N N . ALA A 1 276 ? -27.371 78.145 33.683 1.00 26.57 274 ALA A N 1
ATOM 2102 C CA . ALA A 1 276 ? -27.926 78.413 32.362 1.00 28.29 274 ALA A CA 1
ATOM 2103 C C . ALA A 1 276 ? -29.244 77.685 32.139 1.00 30.05 274 ALA A C 1
ATOM 2104 O O . ALA A 1 276 ? -30.199 78.249 31.582 1.00 30.42 274 ALA A O 1
ATOM 2106 N N . MET A 1 277 ? -29.296 76.430 32.577 1.00 31.33 275 MET A N 1
ATOM 2107 C CA . MET A 1 277 ? -30.485 75.609 32.405 1.00 32.67 275 MET A CA 1
ATOM 2108 C C . MET A 1 277 ? -31.673 76.197 33.177 1.00 34.74 275 MET A C 1
ATOM 2109 O O . MET A 1 277 ? -32.826 75.995 32.772 1.00 35.30 275 MET A O 1
ATOM 2114 N N . ARG A 1 278 ? -31.392 76.938 34.258 1.00 36.59 276 ARG A N 1
ATOM 2115 C CA . ARG A 1 278 ? -32.425 77.666 35.034 1.00 38.43 276 ARG A CA 1
ATOM 2116 C C . ARG A 1 278 ? -32.975 78.930 34.330 1.00 39.43 276 ARG A C 1
ATOM 2117 O O . ARG A 1 278 ? -33.787 79.664 34.911 1.00 39.19 276 ARG A O 1
ATOM 2125 N N . GLU A 1 279 ? -32.507 79.175 33.101 1.00 40.57 277 GLU A N 1
ATOM 2126 C CA . GLU A 1 279 ? -33.016 80.225 32.193 1.00 41.90 277 GLU A CA 1
ATOM 2127 C C . GLU A 1 279 ? -32.311 81.564 32.303 1.00 42.51 277 GLU A C 1
ATOM 2128 O O . GLU A 1 279 ? -32.307 82.339 31.335 1.00 43.38 277 GLU A O 1
#

InterPro domains:
  IPR001509 NAD-dependent epimerase/dehydratase [PF01370] (4-204)
  IPR036291 NAD(P)-binding domain superfamily [SSF51735] (2-249)
  IPR051783 NAD(P)-dependent oxidoreductase-like [PTHR48079] (1-243)

Nearest PDB structures (foldseek):
  3gpi-assembly1_A  TM=1.004E+00  e=3.711E-59  Methylobacillus flagellatus KT
  2c20-assembly3_E  TM=7.901E-01  e=2.971E-12  Bacillus anthracis str. Ames
  1vl0-assembly1_B  TM=7.423E-01  e=1.712E-11  Clostridium acetobutylicum ATCC 824
  3dhn-assembly1_A  TM=6.199E-01  e=8.620E-09  Bacteroides thetaiotaomicron
  8sbv-assembly2_B  TM=6.798E-01  e=1.212E-05  Klebsiella aerogenes KCTC 2190

Radius of gyration: 19.13 Å; Cα contacts (8 Å, |Δi|>4): 513; chains: 1; bounding box: 38×38×59 Å